Protein AF-0000000081098104 (afdb_homodimer)

Foldseek 3Di:
DPPLQQKKWKKFFCAWDDDPDPQADTDHGRFIWIDTSVQCVVVVHDSQDDAAWGWTAGPVVRGTDIDGRVRIHTDGMDGNPDDPDPPPPDDPPPPDPPPPPPPPVCVVVVVPPPPVVVVPPDPPPPPPD/DPPLQQKKWKKFFCAWADDPDPQADTDHGRFIWIDTSVQCVVVVHDSQDDAAWGWTAGPVVRGTDIDHRVRIGTDGMDGNPDDPDPPPPDDPPPPDPPPPPPPPVCVVVVVVVPPPPPVPPDPPPPPDD

Structure (mmCIF, N/CA/C/O backbone):
data_AF-0000000081098104-model_v1
#
loop_
_entity.id
_entity.type
_entity.pdbx_description
1 polymer 'SH3 domain-containing protein'
#
loop_
_atom_site.group_PDB
_atom_site.id
_atom_site.type_symbol
_atom_site.label_atom_id
_atom_site.label_alt_id
_atom_site.label_comp_id
_atom_site.label_asym_id
_atom_site.label_entity_id
_atom_site.label_seq_id
_atom_site.pdbx_PDB_ins_code
_atom_site.Cartn_x
_atom_site.Cartn_y
_atom_site.Cartn_z
_atom_site.occupancy
_atom_site.B_iso_or_equiv
_atom_site.auth_seq_id
_atom_site.auth_comp_id
_atom_site.auth_asym_id
_atom_site.auth_atom_id
_atom_site.pdbx_PDB_model_num
ATOM 1 N N . MET A 1 1 ? 16.844 -14.18 16.734 1 26.22 1 MET A N 1
ATOM 2 C CA . MET A 1 1 ? 16.766 -13.508 15.438 1 26.22 1 MET A CA 1
ATOM 3 C C . MET A 1 1 ? 15.336 -13.039 15.164 1 26.22 1 MET A C 1
ATOM 5 O O . MET A 1 1 ? 14.375 -13.664 15.609 1 26.22 1 MET A O 1
ATOM 9 N N . PRO A 1 2 ? 14.961 -11.852 15.25 1 35.47 2 PRO A N 1
ATOM 10 C CA . PRO A 1 2 ? 13.57 -11.625 14.852 1 35.47 2 PRO A CA 1
ATOM 11 C C . PRO A 1 2 ? 13.102 -12.594 13.766 1 35.47 2 PRO A C 1
ATOM 13 O O . PRO A 1 2 ? 13.852 -12.875 12.82 1 35.47 2 PRO A O 1
ATOM 16 N N . ALA A 1 3 ? 12.469 -13.648 13.977 1 40.56 3 ALA A N 1
ATOM 17 C CA . ALA A 1 3 ? 12.219 -14.695 12.992 1 40.56 3 ALA A CA 1
ATOM 18 C C . ALA A 1 3 ? 11.914 -14.102 11.617 1 40.56 3 ALA A C 1
ATOM 20 O O . ALA A 1 3 ? 11.234 -13.078 11.516 1 40.56 3 ALA A O 1
ATOM 21 N N . GLY A 1 4 ? 12.812 -14.094 10.609 1 46.22 4 GLY A N 1
ATOM 22 C CA . GLY A 1 4 ? 12.836 -13.742 9.203 1 46.22 4 GLY A CA 1
ATOM 23 C C . GLY A 1 4 ? 11.453 -13.703 8.57 1 46.22 4 GLY A C 1
ATOM 24 O O . GLY A 1 4 ? 11.281 -13.172 7.477 1 46.22 4 GLY A O 1
ATOM 25 N N . GLY A 1 5 ? 10.477 -14.383 9.273 1 55.81 5 GLY A N 1
ATOM 26 C CA . GLY A 1 5 ? 9.109 -14.648 8.859 1 55.81 5 GLY A CA 1
ATOM 27 C C . GLY A 1 5 ? 8.164 -13.492 9.141 1 55.81 5 GLY A C 1
ATOM 28 O O . GLY A 1 5 ? 7.027 -13.484 8.656 1 55.81 5 GLY A O 1
ATOM 29 N N . ASP A 1 6 ? 8.742 -12.375 9.742 1 75.62 6 ASP A N 1
ATOM 30 C CA . ASP A 1 6 ? 7.875 -11.328 10.281 1 75.62 6 ASP A CA 1
ATOM 31 C C . ASP A 1 6 ? 7.859 -10.109 9.367 1 75.62 6 ASP A C 1
ATOM 33 O O . ASP A 1 6 ? 7.176 -9.125 9.648 1 75.62 6 ASP A O 1
ATOM 37 N N . MET A 1 7 ? 8.594 -10.234 8.203 1 88 7 MET A N 1
ATOM 38 C CA . MET A 1 7 ? 8.617 -9.094 7.293 1 88 7 MET A CA 1
ATOM 39 C C . MET A 1 7 ? 7.559 -9.234 6.207 1 88 7 MET A C 1
ATOM 41 O O . MET A 1 7 ? 7.336 -10.336 5.691 1 88 7 MET A O 1
ATOM 45 N N . VAL A 1 8 ? 6.926 -8.117 5.961 1 92.56 8 VAL A N 1
ATOM 46 C CA . VAL A 1 8 ? 5.938 -8.039 4.887 1 92.56 8 VAL A CA 1
ATOM 47 C C . VAL A 1 8 ? 6.422 -7.078 3.807 1 92.56 8 VAL A C 1
ATOM 49 O O . VAL A 1 8 ? 6.859 -5.965 4.109 1 92.56 8 VAL A O 1
ATOM 52 N N . TYR A 1 9 ? 6.48 -7.594 2.604 1 95.81 9 TYR A N 1
ATOM 53 C CA . TYR A 1 9 ? 6.766 -6.758 1.443 1 95.81 9 TYR A CA 1
ATOM 54 C C . TYR A 1 9 ? 5.48 -6.195 0.846 1 95.81 9 TYR A C 1
ATOM 56 O O . TYR A 1 9 ? 4.48 -6.91 0.727 1 95.81 9 TYR A O 1
ATOM 64 N N . VAL A 1 10 ? 5.551 -4.902 0.58 1 97.06 10 VAL A N 1
ATOM 65 C CA . VAL A 1 10 ? 4.391 -4.16 0.096 1 97.06 10 VAL A CA 1
ATOM 66 C C . VAL A 1 10 ? 4.555 -3.855 -1.392 1 97.06 10 VAL A C 1
ATOM 68 O O . VAL A 1 10 ? 5.566 -3.285 -1.808 1 97.06 10 VAL A O 1
ATOM 71 N N . TYR A 1 11 ? 3.543 -4.281 -2.16 1 98.12 11 TYR A N 1
ATOM 72 C CA . TYR A 1 11 ? 3.551 -4.066 -3.604 1 98.12 11 TYR A CA 1
ATOM 73 C C . TYR A 1 11 ? 2.307 -3.305 -4.047 1 98.12 11 TYR A C 1
ATOM 75 O O . TYR A 1 11 ? 1.245 -3.424 -3.428 1 98.12 11 TYR A O 1
ATOM 83 N N . VAL A 1 12 ? 2.432 -2.551 -5.137 1 98.5 12 VAL A N 1
ATOM 84 C CA . VAL A 1 12 ? 1.3 -1.884 -5.773 1 98.5 12 VAL A CA 1
ATOM 85 C C . VAL A 1 12 ? 1.069 -2.469 -7.164 1 98.5 12 VAL A C 1
ATOM 87 O O . VAL A 1 12 ? 2.018 -2.662 -7.926 1 98.5 12 VAL A O 1
ATOM 90 N N . ALA A 1 13 ? -0.177 -2.787 -7.406 1 98.25 13 ALA A N 1
ATOM 91 C CA . ALA A 1 13 ? -0.54 -3.307 -8.727 1 98.25 13 ALA A CA 1
ATOM 92 C C . ALA A 1 13 ? -0.474 -2.211 -9.781 1 98.25 13 ALA A C 1
ATOM 94 O O . ALA A 1 13 ? -1.143 -1.182 -9.664 1 98.25 13 ALA A O 1
ATOM 95 N N . ARG A 1 14 ? 0.273 -2.492 -10.773 1 96.12 14 ARG A N 1
ATOM 96 C CA . ARG A 1 14 ? 0.383 -1.496 -11.836 1 96.12 14 ARG A CA 1
ATOM 97 C C . ARG A 1 14 ? -0.787 -1.601 -12.805 1 96.12 14 ARG A C 1
ATOM 99 O O . ARG A 1 14 ? -1.126 -0.628 -13.484 1 96.12 14 ARG A O 1
ATOM 106 N N . GLN A 1 15 ? -1.437 -2.854 -12.883 1 96.69 15 GLN A N 1
ATOM 107 C CA . GLN A 1 15 ? -2.559 -3.086 -13.781 1 96.69 15 GLN A CA 1
ATOM 108 C C . GLN A 1 15 ? -3.605 -3.99 -13.141 1 96.69 15 GLN A C 1
ATOM 110 O O . GLN A 1 15 ? -3.307 -4.715 -12.188 1 96.69 15 GLN A O 1
ATOM 115 N N . ARG A 1 16 ? -4.762 -3.859 -13.711 1 97.12 16 ARG A N 1
ATOM 116 C CA . ARG A 1 16 ? -5.855 -4.723 -13.281 1 97.12 16 ARG A CA 1
ATOM 117 C C . ARG A 1 16 ? -5.652 -6.152 -13.781 1 97.12 16 ARG A C 1
ATOM 119 O O . ARG A 1 16 ? -5.043 -6.367 -14.828 1 97.12 16 ARG A O 1
ATOM 126 N N . TYR A 1 17 ? -6.148 -7.074 -13.031 1 95 17 TYR A N 1
ATOM 127 C CA . TYR A 1 17 ? -6.184 -8.492 -13.367 1 95 17 TYR A CA 1
ATOM 128 C C . TYR A 1 17 ? -7.469 -9.141 -12.867 1 95 17 TYR A C 1
ATOM 130 O O . TYR A 1 17 ? -7.867 -8.938 -11.719 1 95 17 TYR A O 1
ATOM 138 N N . ARG A 1 18 ? -8.148 -9.875 -13.812 1 92.25 18 ARG A N 1
ATOM 139 C CA . ARG A 1 18 ? -9.336 -10.648 -13.453 1 92.25 18 ARG A CA 1
ATOM 140 C C . ARG A 1 18 ? -9.047 -12.141 -13.516 1 92.25 18 ARG A C 1
ATOM 142 O O . ARG A 1 18 ? -8.648 -12.664 -14.562 1 92.25 18 ARG A O 1
ATOM 149 N N . SER A 1 19 ? -9.172 -12.719 -12.305 1 85.56 19 SER A N 1
ATOM 150 C CA . SER A 1 19 ? -8.93 -14.156 -12.242 1 85.56 19 SER A CA 1
ATOM 151 C C . SER A 1 19 ? -10.047 -14.93 -12.938 1 85.56 19 SER A C 1
ATOM 153 O O . SER A 1 19 ? -11.211 -14.547 -12.867 1 85.56 19 SER A O 1
ATOM 155 N N . THR A 1 20 ? -9.688 -15.961 -13.703 1 79.38 20 THR A N 1
ATOM 156 C CA . THR A 1 20 ? -10.664 -16.797 -14.383 1 79.38 20 THR A CA 1
ATOM 157 C C . THR A 1 20 ? -11.078 -17.984 -13.508 1 79.38 20 THR A C 1
ATOM 159 O O . THR A 1 20 ? -12.062 -18.656 -13.789 1 79.38 20 THR A O 1
ATOM 162 N N . LYS A 1 21 ? -10.297 -18.25 -12.531 1 78.31 21 LYS A N 1
ATOM 163 C CA . LYS A 1 21 ? -10.586 -19.359 -11.625 1 78.31 21 LYS A CA 1
ATOM 164 C C . LYS A 1 21 ? -11.516 -18.922 -10.492 1 78.31 21 LYS A C 1
ATOM 166 O O . LYS A 1 21 ? -11.43 -17.781 -10.023 1 78.31 21 LYS A O 1
ATOM 171 N N . ASN A 1 22 ? -12.25 -19.906 -10.031 1 75.81 22 ASN A N 1
ATOM 172 C CA . ASN A 1 22 ? -13.164 -19.641 -8.93 1 75.81 22 ASN A CA 1
ATOM 173 C C . ASN A 1 22 ? -12.422 -19.391 -7.625 1 75.81 22 ASN A C 1
ATOM 175 O O . ASN A 1 22 ? -11.469 -20.109 -7.301 1 75.81 22 ASN A O 1
ATOM 179 N N . ASN A 1 23 ? -12.477 -18.203 -7.113 1 79 23 ASN A N 1
ATOM 180 C CA . ASN A 1 23 ? -12.047 -17.891 -5.754 1 79 23 ASN A CA 1
ATOM 181 C C . ASN A 1 23 ? -10.711 -17.156 -5.734 1 79 23 ASN A C 1
ATOM 183 O O . ASN A 1 23 ? -10.258 -16.703 -4.684 1 79 23 ASN A O 1
ATOM 187 N N . ASP A 1 24 ? -10.055 -17.188 -6.941 1 82.25 24 ASP A N 1
ATOM 188 C CA . ASP A 1 24 ? -8.828 -16.391 -6.91 1 82.25 24 ASP A CA 1
ATOM 189 C C . ASP A 1 24 ? -9.148 -14.898 -6.852 1 82.25 24 ASP A C 1
ATOM 191 O O . ASP A 1 24 ? -10.141 -14.445 -7.422 1 82.25 24 ASP A O 1
ATOM 195 N N . PRO A 1 25 ? -8.336 -14.281 -6.238 1 92.25 25 PRO A N 1
ATOM 196 C CA . PRO A 1 25 ? -8.641 -12.859 -6.086 1 92.25 25 PRO A CA 1
ATOM 197 C C . PRO A 1 25 ? -8.43 -12.07 -7.379 1 92.25 25 PRO A C 1
ATOM 199 O O . PRO A 1 25 ? -7.531 -12.383 -8.156 1 92.25 25 PRO A O 1
ATOM 202 N N . ASP A 1 26 ? -9.305 -11.102 -7.535 1 94 26 ASP A N 1
ATOM 203 C CA . ASP A 1 26 ? -9.094 -10.078 -8.555 1 94 26 ASP A CA 1
ATOM 204 C C . ASP A 1 26 ? -8.086 -9.031 -8.078 1 94 26 ASP A C 1
ATOM 206 O O . ASP A 1 26 ? -7.77 -8.961 -6.887 1 94 26 ASP A O 1
ATOM 210 N N . MET A 1 27 ? -7.492 -8.336 -9.008 1 95.25 27 MET A N 1
ATOM 211 C CA . MET A 1 27 ? -6.578 -7.23 -8.742 1 95.25 27 MET A CA 1
ATOM 212 C C . MET A 1 27 ? -6.957 -6.004 -9.57 1 95.25 27 MET A C 1
ATOM 214 O O . MET A 1 27 ? -7.227 -6.117 -10.766 1 95.25 27 MET A O 1
ATOM 218 N N . GLU A 1 28 ? -7.082 -4.867 -8.914 1 96.94 28 GLU A N 1
ATOM 219 C CA . GLU A 1 28 ? -7.277 -3.59 -9.594 1 96.94 28 GLU A CA 1
ATOM 220 C C . GLU A 1 28 ? -5.996 -2.764 -9.594 1 96.94 28 GLU A C 1
ATOM 222 O O . GLU A 1 28 ? -5.102 -2.998 -8.781 1 96.94 28 GLU A O 1
ATOM 227 N N . THR A 1 29 ? -5.965 -1.803 -10.539 1 96.94 29 THR A N 1
ATOM 228 C CA . THR A 1 29 ? -4.848 -0.865 -10.531 1 96.94 29 THR A CA 1
ATOM 229 C C . THR A 1 29 ? -4.742 -0.16 -9.18 1 96.94 29 THR A C 1
ATOM 231 O O . THR A 1 29 ? -5.754 0.247 -8.602 1 96.94 29 THR A O 1
ATOM 234 N N . ASN A 1 30 ? -3.594 -0.059 -8.586 1 97.44 30 ASN A N 1
ATOM 235 C CA . ASN A 1 30 ? -3.252 0.622 -7.344 1 97.44 30 ASN A CA 1
ATOM 236 C C . ASN A 1 30 ? -3.672 -0.195 -6.125 1 97.44 30 ASN A C 1
ATOM 238 O O . ASN A 1 30 ? -3.617 0.295 -4.992 1 97.44 30 ASN A O 1
ATOM 242 N N . ASP A 1 31 ? -4.094 -1.5 -6.41 1 98.06 31 ASP A N 1
ATOM 243 C CA . ASP A 1 31 ? -4.254 -2.373 -5.25 1 98.06 31 ASP A CA 1
ATOM 244 C C . ASP A 1 31 ? -2.918 -2.592 -4.543 1 98.06 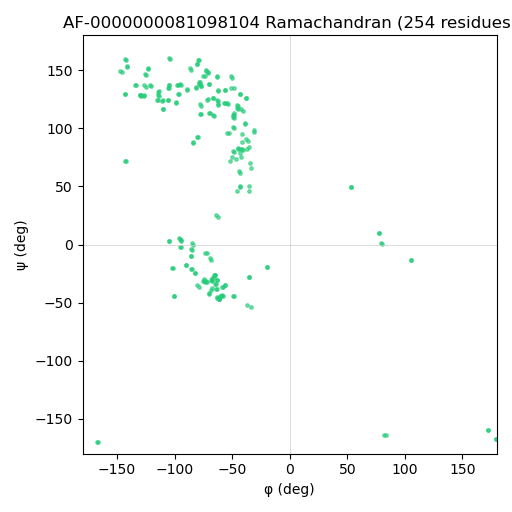31 ASP A C 1
ATOM 246 O O . ASP A 1 31 ? -1.872 -2.672 -5.188 1 98.06 31 ASP A O 1
ATOM 250 N N . VAL A 1 32 ? -2.984 -2.686 -3.279 1 98.19 32 VAL A N 1
ATOM 251 C CA . VAL A 1 32 ? -1.818 -3.004 -2.463 1 98.19 32 VAL A CA 1
ATOM 252 C C . VAL A 1 32 ? -1.821 -4.492 -2.113 1 98.19 32 VAL A C 1
ATOM 254 O O . VAL A 1 32 ? -2.809 -5.008 -1.587 1 98.19 32 VAL A O 1
ATOM 257 N N . ILE A 1 33 ? -0.772 -5.203 -2.471 1 97.31 33 ILE A N 1
ATOM 258 C CA . ILE A 1 33 ? -0.603 -6.625 -2.191 1 97.31 33 ILE A CA 1
ATOM 259 C C . ILE A 1 33 ? 0.51 -6.82 -1.162 1 97.31 33 ILE A C 1
ATOM 261 O O . ILE A 1 33 ? 1.622 -6.316 -1.34 1 97.31 33 ILE A O 1
ATOM 265 N N . HIS A 1 34 ? 0.217 -7.453 -0.095 1 96.19 34 HIS A N 1
ATOM 266 C CA . HIS A 1 34 ? 1.194 -7.805 0.93 1 96.19 34 HIS A CA 1
ATOM 267 C C . HIS A 1 34 ? 1.703 -9.227 0.741 1 96.19 34 HIS A C 1
ATOM 269 O O . HIS A 1 34 ? 0.91 -10.164 0.591 1 96.19 34 HIS A O 1
ATOM 275 N N . ILE A 1 35 ? 2.939 -9.359 0.738 1 95.5 35 ILE A N 1
ATOM 276 C CA . ILE A 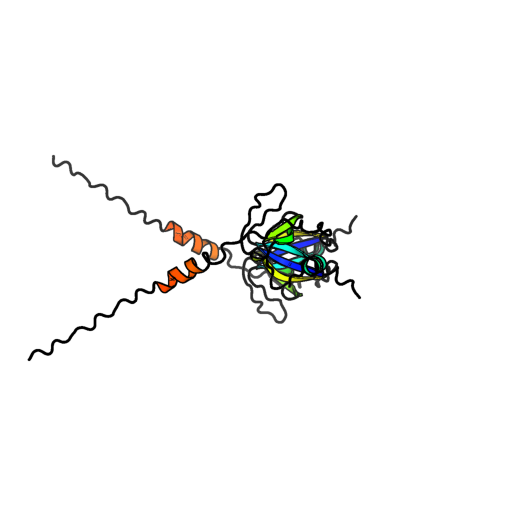1 35 ? 3.588 -10.656 0.602 1 95.5 35 ILE A CA 1
ATOM 277 C C . ILE A 1 35 ? 4.621 -10.836 1.712 1 95.5 35 ILE A C 1
ATOM 279 O O . ILE A 1 35 ? 5.477 -9.977 1.921 1 95.5 35 ILE A O 1
ATOM 283 N N . THR A 1 36 ? 4.539 -11.883 2.379 1 92.81 36 THR A N 1
ATOM 284 C CA . THR A 1 36 ? 5.449 -12.094 3.5 1 92.81 36 THR A CA 1
ATOM 285 C C . THR A 1 36 ? 6.809 -12.578 3.008 1 92.81 36 THR A C 1
ATOM 287 O O . THR A 1 36 ? 6.902 -13.219 1.959 1 92.81 36 THR A O 1
ATOM 290 N N . ALA A 1 37 ? 7.84 -12.328 3.809 1 91.56 37 ALA A N 1
ATOM 291 C CA . ALA A 1 37 ? 9.188 -12.805 3.508 1 91.56 37 ALA A CA 1
ATOM 292 C C . ALA A 1 37 ? 9.211 -14.328 3.379 1 91.56 37 ALA A C 1
ATOM 294 O O . ALA A 1 37 ? 9.898 -14.875 2.514 1 91.56 37 ALA A O 1
ATOM 295 N N . ASP A 1 38 ? 8.469 -14.953 4.156 1 89 38 ASP A N 1
ATOM 296 C CA . ASP A 1 38 ? 8.391 -16.406 4.121 1 89 38 ASP A CA 1
ATOM 297 C C . ASP A 1 38 ? 7.891 -16.906 2.764 1 89 38 ASP A C 1
ATOM 299 O O . ASP A 1 38 ? 8.445 -17.859 2.199 1 89 38 ASP A O 1
ATOM 303 N N . THR A 1 39 ? 6.777 -16.281 2.215 1 90.5 39 THR A N 1
ATOM 304 C CA . THR A 1 39 ? 6.227 -16.641 0.914 1 90.5 39 THR A CA 1
ATOM 305 C C . THR A 1 39 ? 7.273 -16.469 -0.183 1 90.5 39 THR A C 1
ATOM 307 O O . THR A 1 39 ? 7.453 -17.359 -1.019 1 90.5 39 THR A O 1
ATOM 310 N N . LEU A 1 40 ? 8.031 -15.398 -0.182 1 91.06 40 LEU A N 1
ATOM 311 C CA . LEU A 1 40 ? 9.094 -15.148 -1.155 1 91.06 40 LEU A CA 1
ATOM 312 C C . LEU A 1 40 ? 10.172 -16.219 -1.074 1 91.06 40 LEU A C 1
ATOM 314 O O . LEU A 1 40 ? 10.609 -16.75 -2.102 1 91.06 40 LEU A O 1
ATOM 318 N N . LEU A 1 41 ? 10.633 -16.562 0.136 1 88.69 41 LEU A N 1
ATOM 319 C CA . LEU A 1 41 ? 11.672 -17.562 0.361 1 88.69 41 LEU A CA 1
ATOM 320 C C . LEU A 1 41 ? 11.211 -18.938 -0.105 1 88.69 41 LEU A C 1
ATOM 322 O O . LEU A 1 41 ? 11.93 -19.625 -0.833 1 88.69 41 LEU A O 1
ATOM 326 N N . ARG A 1 42 ? 10.008 -19.281 0.241 1 90.06 42 ARG A N 1
ATOM 327 C CA . ARG A 1 42 ? 9.477 -20.594 -0.115 1 90.06 42 ARG A CA 1
ATOM 328 C C . ARG A 1 42 ? 9.336 -20.75 -1.627 1 90.06 42 ARG A C 1
ATOM 330 O O . ARG A 1 42 ? 9.516 -21.828 -2.172 1 90.06 42 ARG A O 1
ATOM 337 N N . GLN A 1 43 ? 9 -19.625 -2.334 1 88.56 43 GLN A N 1
ATOM 338 C CA . GLN A 1 43 ? 8.789 -19.672 -3.775 1 88.56 43 GLN A CA 1
ATOM 339 C C . GLN A 1 43 ? 10.047 -19.281 -4.535 1 88.56 43 GLN A C 1
ATOM 341 O O . GLN A 1 43 ? 10.039 -19.203 -5.766 1 88.56 43 GLN A O 1
ATOM 346 N N . ASN A 1 44 ? 11.172 -19.047 -3.793 1 90.81 44 ASN A N 1
ATOM 347 C CA . ASN A 1 44 ? 12.477 -18.703 -4.352 1 90.81 44 ASN A CA 1
ATOM 348 C C . ASN A 1 44 ? 12.391 -17.516 -5.301 1 90.81 44 ASN A C 1
ATOM 350 O O . ASN A 1 44 ? 12.898 -17.578 -6.422 1 90.81 44 ASN A O 1
ATOM 354 N N . ILE A 1 45 ? 11.75 -16.469 -4.848 1 92.19 45 ILE A N 1
ATOM 355 C CA . ILE A 1 45 ? 11.586 -15.266 -5.648 1 92.19 45 ILE A CA 1
ATOM 356 C C . ILE A 1 45 ? 12.211 -14.078 -4.926 1 92.19 45 ILE A C 1
ATOM 358 O O . ILE A 1 45 ? 12.023 -13.898 -3.721 1 92.19 45 ILE A O 1
ATOM 362 N N . ALA A 1 46 ? 12.938 -13.234 -5.656 1 94.94 46 ALA A N 1
ATOM 363 C CA . ALA A 1 46 ? 13.508 -12.008 -5.094 1 94.94 46 ALA A CA 1
ATOM 364 C C . ALA A 1 46 ? 12.453 -10.914 -4.969 1 94.94 46 ALA A C 1
ATOM 366 O O . ALA A 1 46 ? 11.617 -10.758 -5.859 1 94.94 46 ALA A O 1
ATOM 367 N N . PRO A 1 47 ? 12.469 -10.133 -3.861 1 95.06 47 PRO A N 1
ATOM 368 C CA . PRO A 1 47 ? 11.453 -9.102 -3.633 1 95.06 47 PRO A CA 1
ATOM 369 C C . PRO A 1 47 ? 11.367 -8.102 -4.781 1 95.06 47 PRO A C 1
ATOM 371 O O . PRO A 1 47 ? 10.281 -7.59 -5.074 1 95.06 47 PRO A O 1
ATOM 374 N N . ASP A 1 48 ? 12.445 -7.766 -5.426 1 95.44 48 ASP A N 1
ATOM 375 C CA . ASP A 1 48 ? 12.445 -6.711 -6.438 1 95.44 48 ASP A CA 1
ATOM 376 C C . ASP A 1 48 ? 12.25 -7.293 -7.836 1 95.44 48 ASP A C 1
ATOM 378 O O . ASP A 1 48 ? 12.273 -6.559 -8.828 1 95.44 48 ASP A O 1
ATOM 382 N N . ALA A 1 49 ? 12.055 -8.57 -7.93 1 93.62 49 ALA A N 1
ATOM 383 C CA . ALA A 1 49 ? 11.891 -9.234 -9.219 1 93.62 49 ALA A CA 1
ATOM 384 C C . ALA A 1 49 ? 10.844 -10.344 -9.141 1 93.62 49 ALA A C 1
ATOM 386 O O . ALA A 1 49 ? 11.156 -11.523 -9.312 1 93.62 49 ALA A O 1
ATOM 387 N N . LEU A 1 50 ? 9.68 -9.812 -9.047 1 92.75 50 LEU A N 1
ATOM 388 C CA . LEU A 1 50 ? 8.617 -10.812 -8.992 1 92.75 50 LEU A CA 1
ATOM 389 C C . LEU A 1 50 ? 8.336 -11.375 -10.383 1 92.75 50 LEU A C 1
ATOM 391 O O . LEU A 1 50 ? 8.195 -10.625 -11.344 1 92.75 50 LEU A O 1
ATOM 395 N N . ASP A 1 51 ? 8.523 -12.688 -10.383 1 86.31 51 ASP A N 1
ATOM 396 C CA . ASP A 1 51 ? 8.211 -13.398 -11.617 1 86.31 51 ASP A CA 1
ATOM 397 C C . ASP A 1 51 ? 7.242 -14.555 -11.359 1 86.31 51 ASP A C 1
ATOM 399 O O . ASP A 1 51 ? 7.172 -15.07 -10.242 1 86.31 51 ASP A O 1
ATOM 403 N N . GLY A 1 52 ? 6.25 -14.75 -12.211 1 88.06 52 GLY A N 1
ATOM 404 C CA . GLY A 1 52 ? 5.297 -15.844 -12.094 1 88.06 52 GLY A CA 1
ATOM 405 C C . GLY A 1 52 ? 4.184 -15.555 -11.109 1 88.06 52 GLY A C 1
ATOM 406 O O . GLY A 1 52 ? 3.926 -14.391 -10.773 1 88.06 52 GLY A O 1
ATOM 407 N N . TRP A 1 53 ? 3.496 -16.594 -10.719 1 91.12 53 TRP A N 1
ATOM 408 C CA . TRP A 1 53 ? 2.418 -16.484 -9.742 1 91.12 53 TRP A CA 1
ATOM 409 C C . TRP A 1 53 ? 2.971 -16.453 -8.32 1 91.12 53 TRP A C 1
ATOM 411 O O . TRP A 1 53 ? 3.875 -17.219 -7.984 1 91.12 53 TRP A O 1
ATOM 421 N N . ILE A 1 54 ? 2.477 -15.555 -7.512 1 91.69 54 ILE A N 1
ATOM 422 C CA . ILE A 1 54 ? 2.967 -15.414 -6.145 1 91.69 54 ILE A CA 1
ATOM 423 C C . ILE A 1 54 ? 1.788 -15.312 -5.18 1 91.69 54 ILE A C 1
ATOM 425 O O . ILE A 1 54 ? 0.808 -14.617 -5.457 1 91.69 54 ILE A O 1
ATOM 429 N N . ALA A 1 55 ? 1.946 -16.016 -4.094 1 92.38 55 ALA A N 1
ATOM 430 C CA . ALA A 1 55 ? 0.907 -15.977 -3.07 1 92.38 55 ALA A CA 1
ATOM 431 C C . ALA A 1 55 ? 0.978 -14.68 -2.266 1 92.38 55 ALA A C 1
ATOM 433 O O . ALA A 1 55 ? 2.066 -14.227 -1.911 1 92.38 55 ALA A O 1
ATOM 434 N N . GLY A 1 56 ? -0.138 -14.055 -1.999 1 93.5 56 GLY A N 1
ATOM 435 C CA . GLY A 1 56 ? -0.231 -12.828 -1.225 1 93.5 56 GLY A CA 1
ATOM 436 C C . GLY A 1 56 ? -1.649 -12.492 -0.803 1 93.5 56 GLY A C 1
ATOM 437 O O . GLY A 1 56 ? -2.539 -13.344 -0.872 1 93.5 56 GLY A O 1
ATOM 438 N N . VAL A 1 57 ? -1.799 -11.258 -0.273 1 94.31 57 VAL A N 1
ATOM 439 C CA . VAL A 1 57 ? -3.094 -10.75 0.173 1 94.31 57 VAL A CA 1
ATOM 440 C C . VAL A 1 57 ? -3.377 -9.398 -0.485 1 94.31 57 VAL A C 1
ATOM 442 O O . VAL A 1 57 ? -2.516 -8.516 -0.499 1 94.31 57 VAL A O 1
ATOM 445 N N . ASN A 1 58 ? -4.531 -9.305 -1.086 1 96.12 58 ASN A N 1
ATOM 446 C CA . ASN A 1 58 ? -5.02 -8 -1.508 1 96.12 58 ASN A CA 1
ATOM 447 C C . ASN A 1 58 ? -5.578 -7.203 -0.332 1 96.12 58 ASN A C 1
ATOM 449 O O . ASN A 1 58 ? -6.637 -7.539 0.202 1 96.12 58 ASN A O 1
ATOM 453 N N . VAL A 1 59 ? -4.906 -6.164 0 1 95.19 59 VAL A N 1
ATOM 454 C CA . VAL A 1 59 ? -5.258 -5.402 1.194 1 95.19 59 VAL A CA 1
ATOM 455 C C . VAL A 1 59 ? -6.652 -4.801 1.032 1 95.19 59 VAL A C 1
ATOM 457 O O . VAL A 1 59 ? -7.426 -4.746 1.99 1 95.19 59 VAL A O 1
ATOM 460 N N . ARG A 1 60 ? -6.934 -4.359 -0.177 1 95.56 60 ARG A N 1
ATOM 461 C CA . ARG A 1 60 ? -8.219 -3.719 -0.442 1 95.56 60 ARG A CA 1
ATOM 462 C C . ARG A 1 60 ? -9.375 -4.668 -0.143 1 95.56 60 ARG A C 1
ATOM 464 O O . ARG A 1 60 ? -10.344 -4.285 0.512 1 95.56 60 ARG A O 1
ATOM 471 N N . THR A 1 61 ? -9.242 -5.938 -0.587 1 93.69 61 THR A N 1
ATOM 472 C CA . THR A 1 61 ? -10.359 -6.875 -0.501 1 93.69 61 THR A CA 1
ATOM 473 C C . THR A 1 61 ? -10.18 -7.828 0.677 1 93.69 61 THR A C 1
ATOM 475 O O . THR A 1 61 ? -11.125 -8.5 1.092 1 93.69 61 THR A O 1
ATOM 478 N N . GLY A 1 62 ? -8.977 -7.941 1.127 1 92.38 62 GLY A N 1
ATOM 479 C CA . GLY A 1 62 ? -8.66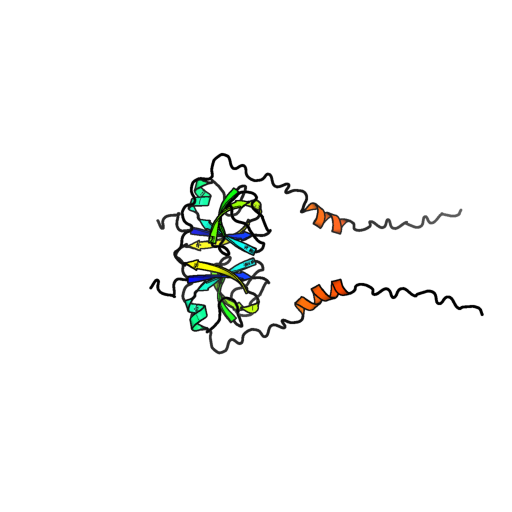4 -8.906 2.172 1 92.38 62 GLY A CA 1
ATOM 480 C C . GLY A 1 62 ? -8.508 -10.32 1.652 1 92.38 62 GLY A C 1
ATOM 481 O O . GLY A 1 62 ? -8.234 -11.242 2.422 1 92.38 62 GLY A O 1
ATOM 482 N N . GLN A 1 63 ? -8.648 -10.469 0.361 1 91.69 63 GLN A N 1
ATOM 483 C CA . GLN A 1 63 ? -8.578 -11.805 -0.217 1 91.69 63 GLN A CA 1
ATOM 484 C C . GLN A 1 63 ? -7.133 -12.273 -0.344 1 91.69 63 GLN A C 1
ATOM 486 O O . GLN A 1 63 ? -6.254 -11.5 -0.728 1 91.69 63 GLN A O 1
ATOM 491 N N . GLU A 1 64 ? -6.945 -13.547 -0.01 1 90.56 64 GLU A N 1
ATOM 492 C CA . GLU A 1 64 ? -5.648 -14.211 -0.139 1 90.56 64 GLU A CA 1
ATOM 493 C C . GLU A 1 64 ? -5.629 -15.156 -1.337 1 90.56 64 GLU A C 1
ATOM 495 O O . GLU A 1 64 ? -6.609 -15.852 -1.6 1 90.56 64 GLU A O 1
ATOM 500 N N . GLY A 1 65 ? -4.523 -15.133 -2.1 1 91 65 GLY A N 1
ATOM 501 C CA . GLY A 1 65 ? -4.375 -16.016 -3.242 1 91 65 GLY A CA 1
ATOM 502 C C . GLY A 1 65 ? -3.146 -15.719 -4.078 1 91 65 GLY A C 1
ATOM 503 O O . GLY A 1 65 ? -2.166 -15.172 -3.57 1 91 65 GLY A O 1
ATOM 504 N N . TYR A 1 66 ? -3.25 -16.219 -5.297 1 90.31 66 TYR A N 1
ATOM 505 C CA . TYR A 1 66 ? -2.113 -16.062 -6.195 1 90.31 66 TYR A CA 1
ATOM 506 C C . TYR A 1 66 ? -2.314 -14.867 -7.121 1 90.31 66 TYR A C 1
ATOM 508 O O . TYR A 1 66 ? -3.41 -14.664 -7.648 1 90.31 66 TYR A O 1
ATOM 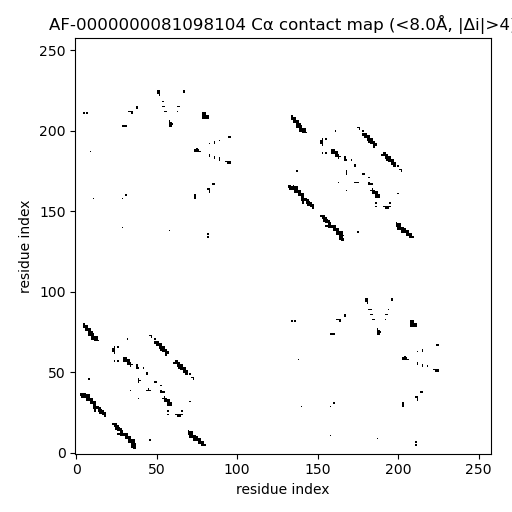516 N N . PHE A 1 67 ? -1.262 -14.156 -7.273 1 93.38 67 PHE A N 1
ATOM 517 C CA . PHE A 1 67 ? -1.256 -12.977 -8.133 1 93.38 67 PHE A CA 1
ATOM 518 C C . PHE A 1 67 ? -0.142 -13.07 -9.172 1 93.38 67 PHE A C 1
ATOM 520 O O . PHE A 1 67 ? 0.916 -13.641 -8.906 1 93.38 67 PHE A O 1
ATOM 527 N N . PRO A 1 68 ? -0.448 -12.523 -10.305 1 92.94 68 PRO A N 1
ATOM 528 C CA . PRO A 1 68 ? 0.643 -12.422 -11.281 1 92.94 68 PRO A CA 1
ATOM 529 C C . PRO A 1 68 ? 1.745 -11.461 -10.828 1 92.94 68 PRO A C 1
ATOM 531 O O . PRO A 1 68 ? 1.545 -10.242 -10.828 1 92.94 68 PRO A O 1
ATOM 534 N N . GLY A 1 69 ? 2.869 -11.898 -10.516 1 95.56 69 GLY A N 1
ATOM 535 C CA . GLY A 1 69 ? 3.965 -11.117 -9.961 1 95.56 69 GLY A CA 1
ATOM 536 C C . GLY A 1 69 ? 4.469 -10.039 -10.906 1 95.56 69 GLY A C 1
ATOM 537 O O . GLY A 1 69 ? 4.895 -8.977 -10.461 1 95.56 69 GLY A O 1
ATOM 538 N N . TYR A 1 70 ? 4.391 -10.25 -12.195 1 93.75 70 TYR A N 1
ATOM 539 C CA . TYR A 1 70 ? 4.914 -9.289 -13.148 1 93.75 70 TYR A CA 1
ATOM 540 C C . TYR A 1 70 ? 4.07 -8.016 -13.156 1 93.75 70 TYR A C 1
ATOM 542 O O . TYR A 1 70 ? 4.496 -6.984 -13.688 1 93.75 70 TYR A O 1
ATOM 550 N N . LEU A 1 71 ? 2.955 -8.039 -12.547 1 96.81 71 LEU A N 1
ATOM 551 C CA . LEU A 1 71 ? 2.082 -6.867 -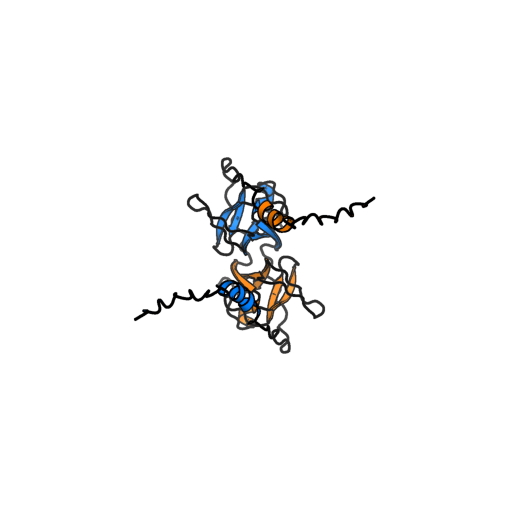12.484 1 96.81 71 LEU A CA 1
ATOM 552 C C . LEU A 1 71 ? 2.312 -6.09 -11.195 1 96.81 71 LEU A C 1
ATOM 554 O O . LEU A 1 71 ? 1.721 -5.027 -10.992 1 96.81 71 LEU A O 1
ATOM 558 N N . LEU A 1 72 ? 3.174 -6.574 -10.336 1 97.75 72 LEU A N 1
ATOM 559 C CA . LEU A 1 72 ? 3.381 -5.996 -9.016 1 97.75 72 LEU A CA 1
ATOM 560 C C . LEU A 1 72 ? 4.691 -5.215 -8.961 1 97.75 72 LEU A C 1
ATOM 562 O O . LEU A 1 72 ? 5.711 -5.672 -9.484 1 97.75 72 LEU A O 1
ATOM 566 N N . VAL A 1 73 ? 4.621 -4.031 -8.391 1 97.25 73 VAL A N 1
ATOM 567 C CA . VAL A 1 73 ? 5.789 -3.18 -8.203 1 97.25 73 VAL A CA 1
ATOM 568 C C . VAL A 1 73 ? 6.09 -3.027 -6.715 1 97.25 73 VAL A C 1
ATOM 570 O O . VAL A 1 73 ? 5.211 -2.641 -5.938 1 97.25 73 VAL A O 1
ATOM 573 N N . LEU A 1 74 ? 7.301 -3.281 -6.336 1 97.81 74 LEU A N 1
ATOM 574 C CA . LEU A 1 74 ? 7.703 -3.152 -4.941 1 97.81 74 LEU A CA 1
ATOM 575 C C . LEU A 1 74 ? 7.664 -1.693 -4.496 1 97.81 74 LEU A C 1
ATOM 577 O O . LEU A 1 74 ? 8.227 -0.822 -5.164 1 97.81 74 LEU A O 1
ATOM 581 N N . ASN A 1 75 ? 6.957 -1.479 -3.447 1 97.5 75 ASN A N 1
ATOM 582 C CA . ASN A 1 75 ? 6.926 -0.149 -2.846 1 97.5 75 ASN A CA 1
ATOM 583 C C . ASN A 1 75 ? 7.836 -0.064 -1.626 1 97.5 75 ASN A C 1
ATOM 585 O O . ASN A 1 75 ? 8.516 0.945 -1.422 1 97.5 75 ASN A O 1
ATOM 589 N N . GLY A 1 76 ? 7.793 -1.086 -0.755 1 95.19 76 GLY A N 1
ATOM 590 C CA . GLY A 1 76 ? 8.609 -1.153 0.448 1 95.19 76 GLY A CA 1
ATOM 591 C C . GLY A 1 76 ? 8.359 -2.404 1.27 1 95.19 76 GLY A C 1
ATOM 592 O O . GLY A 1 76 ? 7.836 -3.396 0.756 1 95.19 76 GLY A O 1
ATOM 593 N N . SER A 1 77 ? 8.898 -2.307 2.449 1 93 77 SER A N 1
ATOM 594 C CA . SER A 1 77 ? 8.703 -3.404 3.391 1 93 77 SER A CA 1
ATOM 595 C C . SER A 1 77 ? 8.492 -2.885 4.809 1 93 77 SER A C 1
ATOM 597 O O . SER A 1 77 ? 8.82 -1.736 5.109 1 93 77 SER A O 1
ATOM 599 N N . GLN A 1 78 ? 7.824 -3.695 5.496 1 86.25 78 GLN A N 1
ATOM 600 C CA . GLN A 1 78 ? 7.578 -3.355 6.895 1 86.25 78 GLN A CA 1
ATOM 601 C C . GLN A 1 78 ? 7.516 -4.609 7.762 1 86.25 78 GLN A C 1
ATOM 603 O O . GLN A 1 78 ? 7.332 -5.715 7.25 1 86.25 78 GLN A O 1
ATOM 608 N N . ALA A 1 79 ? 7.996 -4.238 9.055 1 80.31 79 ALA A N 1
ATOM 609 C CA . ALA A 1 79 ? 7.762 -5.336 9.992 1 80.31 79 ALA A CA 1
ATOM 610 C C . ALA A 1 79 ? 6.27 -5.625 10.133 1 80.31 79 ALA A C 1
ATOM 612 O O . ALA A 1 79 ? 5.445 -4.715 10.055 1 80.31 79 ALA A O 1
ATOM 613 N N . ARG A 1 80 ? 5.977 -6.773 10.062 1 62.28 80 ARG A N 1
ATOM 614 C CA . ARG A 1 80 ? 4.574 -7.168 10.156 1 62.28 80 ARG A CA 1
ATOM 615 C C . ARG A 1 80 ? 3.902 -6.508 11.359 1 62.28 80 ARG A C 1
ATOM 617 O O . ARG A 1 80 ? 2.75 -6.082 11.273 1 62.28 80 ARG A O 1
ATOM 624 N N . ALA A 1 81 ? 4.59 -6.484 12.617 1 55.81 81 ALA A N 1
ATOM 625 C CA . ALA A 1 81 ? 4.02 -5.922 13.836 1 55.81 81 ALA A CA 1
ATOM 626 C C . ALA A 1 81 ? 4.277 -4.418 13.922 1 55.81 81 ALA A C 1
ATOM 628 O O . ALA A 1 81 ? 3.875 -3.768 14.891 1 55.81 81 ALA A O 1
ATOM 629 N N . ALA A 1 82 ? 5.031 -3.795 12.961 1 50.44 82 ALA A N 1
ATOM 630 C CA . ALA A 1 82 ? 5.531 -2.453 13.25 1 50.44 82 ALA A CA 1
ATOM 631 C C . ALA A 1 82 ? 4.453 -1.401 13.008 1 50.44 82 ALA A C 1
ATOM 633 O O . ALA A 1 82 ? 3.818 -1.384 11.945 1 50.44 82 ALA A O 1
ATOM 634 N N . VAL A 1 83 ? 3.711 -1.076 14.094 1 44.41 83 VAL A N 1
ATOM 635 C CA . VAL A 1 83 ? 2.777 0.045 14.117 1 44.41 83 VAL A CA 1
ATOM 636 C C . VAL A 1 83 ? 3.535 1.354 13.914 1 44.41 83 VAL A C 1
ATOM 638 O O . VAL A 1 83 ? 4.648 1.519 14.414 1 44.41 83 VAL A O 1
ATOM 641 N N . PRO A 1 84 ? 3.127 2.172 12.875 1 42.12 84 PRO A N 1
ATOM 642 C CA . PRO A 1 84 ? 3.75 3.496 12.797 1 42.12 84 PRO A CA 1
ATOM 643 C C . PRO A 1 84 ? 3.885 4.168 14.164 1 42.12 84 PRO A C 1
ATOM 645 O O . PRO A 1 84 ? 2.984 4.062 15 1 42.12 84 PRO A O 1
ATOM 648 N N . ARG A 1 85 ? 5.062 4.441 14.672 1 39.22 85 ARG A N 1
ATOM 649 C CA . ARG A 1 85 ? 5.309 5.168 15.914 1 39.22 85 ARG A CA 1
ATOM 650 C C . ARG A 1 85 ? 4.445 6.426 15.984 1 39.22 85 ARG A C 1
ATOM 652 O O . ARG A 1 85 ? 4.094 7.004 14.961 1 39.22 85 ARG A O 1
ATOM 659 N N . THR A 1 86 ? 3.545 6.523 17.047 1 40.62 86 THR A N 1
ATOM 660 C CA . THR A 1 86 ? 2.676 7.656 17.344 1 40.62 86 THR A CA 1
ATOM 661 C C . THR A 1 86 ? 3.389 8.977 17.062 1 40.62 86 THR A C 1
ATOM 663 O O . THR A 1 86 ? 4.512 9.188 17.531 1 40.62 86 THR A O 1
ATOM 666 N N . ARG A 1 87 ? 3.234 9.492 15.812 1 43.81 87 ARG A N 1
ATOM 667 C CA . ARG A 1 87 ? 3.801 10.797 15.461 1 43.81 87 ARG A CA 1
ATOM 668 C C . ARG A 1 87 ? 3.4 11.859 16.484 1 43.81 87 ARG A C 1
ATOM 670 O O . ARG A 1 87 ? 2.273 11.852 16.984 1 43.81 87 ARG A O 1
ATOM 677 N N . PRO A 1 88 ? 4.242 12.664 16.938 1 39.66 88 PRO A N 1
ATOM 678 C CA . PRO A 1 88 ? 3.887 13.766 17.828 1 39.66 88 PRO A CA 1
ATOM 679 C C . PRO A 1 88 ? 2.723 14.602 17.297 1 39.66 88 PRO A C 1
ATOM 681 O O . PRO A 1 88 ? 2.469 14.617 16.094 1 39.66 88 PRO A O 1
ATOM 684 N N . PRO A 1 89 ? 1.812 15.125 18.031 1 42.69 89 PRO A N 1
ATOM 685 C CA . PRO A 1 89 ? 0.674 15.992 17.719 1 42.69 89 PRO A CA 1
ATOM 686 C C . PRO A 1 89 ? 0.998 17.031 16.641 1 42.69 89 PRO A C 1
ATOM 688 O O . PRO A 1 89 ? 2.146 17.469 16.516 1 42.69 89 PRO A O 1
ATOM 691 N N . ILE A 1 90 ? 0.162 17.109 15.492 1 45.31 90 ILE A N 1
ATOM 692 C CA . ILE A 1 90 ? 0.282 18.094 14.43 1 45.31 90 ILE A CA 1
ATOM 693 C C . ILE A 1 90 ? 0.472 19.484 15.047 1 45.31 90 ILE A C 1
ATOM 695 O O . ILE A 1 90 ? -0.331 19.922 15.875 1 45.31 90 ILE A O 1
ATOM 699 N N . PRO A 1 91 ? 1.512 20.094 14.82 1 41.78 91 PRO A N 1
ATOM 700 C CA . PRO A 1 91 ? 1.591 21.453 15.359 1 41.78 91 PRO A CA 1
ATOM 701 C C . PRO A 1 91 ? 0.455 22.344 14.867 1 41.78 91 PRO A C 1
ATOM 703 O O . PRO A 1 91 ? 0.034 22.234 13.711 1 41.78 91 PRO A O 1
ATOM 706 N N . PRO A 1 92 ? -0.412 22.953 15.68 1 40.62 92 PRO A N 1
ATOM 707 C CA . PRO A 1 92 ? -1.55 23.812 15.352 1 40.62 92 PRO A CA 1
ATOM 708 C C . PRO A 1 92 ? -1.298 24.688 14.125 1 40.62 92 PRO A C 1
ATOM 710 O O . PRO A 1 92 ? -2.246 25.156 13.5 1 40.62 92 PRO A O 1
ATOM 713 N N . ASP A 1 93 ? -0.149 25.094 13.75 1 46.06 93 ASP A N 1
ATOM 714 C CA . ASP A 1 93 ? 0.139 26.094 12.719 1 46.06 93 ASP A CA 1
ATOM 715 C C . ASP A 1 93 ? 0.175 25.453 11.328 1 46.06 93 ASP A C 1
ATOM 717 O O . ASP A 1 93 ? 0.44 26.141 10.336 1 46.06 93 ASP A O 1
ATOM 721 N N . MET A 1 94 ? 0.148 24.219 11.359 1 47.44 94 MET A N 1
ATOM 722 C CA . MET A 1 94 ? 0.361 23.688 10.016 1 47.44 94 MET A CA 1
ATOM 723 C C . MET A 1 94 ? -0.947 23.656 9.234 1 47.44 94 MET A C 1
ATOM 725 O O . MET A 1 94 ? -1.857 22.891 9.578 1 47.44 94 MET A O 1
ATOM 729 N N . LYS A 1 95 ? -1.339 24.719 8.531 1 45.06 95 LYS A N 1
ATOM 730 C CA . LYS A 1 95 ? -2.496 24.812 7.645 1 45.06 95 LYS A CA 1
ATOM 731 C C . LYS A 1 95 ? -2.373 23.844 6.473 1 45.06 95 LYS A C 1
ATOM 733 O O . LYS A 1 95 ? -1.279 23.641 5.941 1 45.06 95 LYS A O 1
ATOM 738 N N . PRO A 1 96 ? -3.281 22.984 6.359 1 43.44 96 PRO A N 1
ATOM 739 C CA . PRO A 1 96 ? -3.227 22.125 5.172 1 43.44 96 PRO A CA 1
ATOM 740 C C . PRO A 1 96 ? -2.893 22.906 3.898 1 43.44 96 PRO A C 1
ATOM 742 O O . PRO A 1 96 ? -3.201 24.094 3.795 1 43.44 96 PRO A O 1
ATOM 745 N N . PRO A 1 97 ? -1.962 22.5 3.121 1 36.53 97 PRO A N 1
ATOM 746 C CA . PRO A 1 97 ? -1.739 23.25 1.878 1 36.53 97 PRO A CA 1
ATOM 747 C C . PRO A 1 97 ? -3.029 23.484 1.096 1 36.53 97 PRO A C 1
ATOM 749 O O . PRO A 1 97 ? -3.918 22.641 1.086 1 36.53 97 PRO A O 1
ATOM 752 N N . TYR A 1 98 ? -3.521 24.672 0.977 1 38.78 98 TYR A N 1
ATOM 753 C CA . TYR A 1 98 ? -4.613 25.094 0.108 1 38.78 98 TYR A CA 1
ATOM 754 C C . TYR A 1 98 ? -4.48 24.484 -1.276 1 38.78 98 TYR A C 1
ATOM 756 O O . TYR A 1 98 ? -3.604 24.859 -2.055 1 38.78 98 TYR A O 1
ATOM 764 N N . HIS A 1 99 ? -4.508 23.219 -1.442 1 37.72 99 HIS A N 1
ATOM 765 C CA . HIS A 1 99 ? -4.438 22.781 -2.83 1 37.72 99 HIS A CA 1
ATOM 766 C C . HIS A 1 99 ? -5.523 23.438 -3.676 1 37.72 99 HIS A C 1
ATOM 768 O O . HIS A 1 99 ? -6.656 23.609 -3.215 1 37.72 99 HIS A O 1
ATOM 774 N N . GLU A 1 100 ? -5.191 24.188 -4.77 1 37.12 100 GLU A N 1
ATOM 775 C CA . GLU A 1 100 ? -5.895 24.469 -6.016 1 37.12 100 GLU A CA 1
ATOM 776 C C . GLU A 1 100 ? -6.543 23.219 -6.59 1 37.12 100 GLU A C 1
ATOM 778 O O . GLU A 1 100 ? -5.855 22.344 -7.125 1 37.12 100 GLU A O 1
ATOM 783 N N . LYS A 1 101 ? -7.273 22.406 -6.043 1 39.44 101 LYS A N 1
ATOM 784 C CA . LYS A 1 101 ? -8.023 21.203 -6.398 1 39.44 101 LYS A CA 1
ATOM 785 C C . LYS A 1 101 ? -8.555 21.297 -7.824 1 39.44 101 LYS A C 1
ATOM 787 O O . LYS A 1 101 ? -8.938 20.281 -8.414 1 39.44 101 LYS A O 1
ATOM 792 N N . GLN A 1 102 ? -9.281 22.312 -8.25 1 35.75 102 GLN A N 1
ATOM 793 C CA . GLN A 1 102 ? -10.195 22.406 -9.391 1 35.75 102 GLN A CA 1
ATOM 794 C C . GLN A 1 102 ? -9.438 22.281 -10.711 1 35.75 102 GLN A C 1
ATOM 796 O O . GLN A 1 102 ? -10.031 22 -11.75 1 35.75 102 GLN A O 1
ATOM 801 N N . GLN A 1 103 ? -8.195 22.609 -10.82 1 35.19 103 GLN A N 1
ATOM 802 C CA . GLN A 1 103 ? -7.695 22.828 -12.18 1 35.19 103 GLN A CA 1
ATOM 803 C C . GLN A 1 103 ? -7.246 21.5 -12.805 1 35.19 103 GLN A C 1
ATOM 805 O O . GLN A 1 103 ? -7.199 21.375 -14.031 1 35.19 103 GLN A O 1
ATOM 810 N N . VAL A 1 104 ? -6.941 20.469 -12.062 1 39.91 104 VAL A N 1
ATOM 811 C CA . VAL A 1 104 ? -6.359 19.344 -12.781 1 39.91 104 VAL A CA 1
ATOM 812 C C . VAL A 1 104 ? -7.465 18.547 -13.477 1 39.91 104 VAL A C 1
ATOM 814 O O . VAL A 1 104 ? -7.195 17.766 -14.391 1 39.91 104 VAL A O 1
ATOM 817 N N . TYR A 1 105 ? -8.664 18.359 -12.953 1 38.81 105 TYR A N 1
ATOM 818 C CA . TYR A 1 105 ? -9.688 17.609 -13.656 1 38.81 105 TYR A CA 1
ATOM 819 C C . TYR A 1 105 ? -10.102 18.312 -14.938 1 38.81 105 TYR A C 1
ATOM 821 O O . TYR A 1 105 ? -10.719 17.703 -15.82 1 38.81 105 TYR A O 1
ATOM 829 N N . GLU A 1 106 ? -9.945 19.578 -14.984 1 38.72 106 GLU A N 1
ATOM 830 C CA . GLU A 1 106 ? -10.414 20.344 -16.141 1 38.72 106 GLU A CA 1
ATOM 831 C C . GLU A 1 106 ? -9.594 20.016 -17.391 1 38.72 106 GLU A C 1
ATOM 833 O O . GLU A 1 106 ? -10.109 20.062 -18.5 1 38.72 106 GLU A O 1
ATOM 838 N N . HIS A 1 107 ? -8.305 19.672 -17.172 1 42.34 107 HIS A N 1
ATOM 839 C CA . HIS A 1 107 ? -7.57 19.422 -18.406 1 42.34 107 HIS A CA 1
ATOM 840 C C . HIS A 1 107 ? -7.941 18.078 -19.016 1 42.34 107 HIS A C 1
ATOM 842 O O . HIS A 1 107 ? -7.938 17.922 -20.234 1 42.34 107 HIS A O 1
ATOM 848 N N . MET A 1 108 ? -8.281 17.109 -18.219 1 38.28 108 MET A N 1
ATOM 849 C CA . MET A 1 108 ? -8.664 15.867 -18.875 1 38.28 108 MET A CA 1
ATOM 850 C C . MET A 1 108 ? -10 16.016 -19.594 1 38.28 108 MET A C 1
ATOM 852 O O . MET A 1 108 ? -10.211 15.438 -20.656 1 38.28 108 MET A O 1
ATOM 856 N N . THR A 1 109 ? -10.938 16.703 -18.906 1 39.53 109 THR A N 1
ATOM 857 C CA . THR A 1 109 ? -12.25 16.797 -19.531 1 39.53 109 THR A CA 1
ATOM 858 C C . THR A 1 109 ? -12.211 17.766 -20.719 1 39.53 109 THR A C 1
ATOM 860 O O . THR A 1 109 ? -12.898 17.547 -21.719 1 39.53 109 THR A O 1
ATOM 863 N N . MET A 1 110 ? -11.359 18.719 -20.547 1 38.47 110 MET A N 1
ATOM 864 C CA . MET A 1 110 ? -11.477 19.703 -21.625 1 38.47 110 MET A CA 1
ATOM 865 C C . MET A 1 110 ? -11.039 19.109 -22.953 1 38.47 110 MET A C 1
ATOM 867 O O . MET A 1 110 ? -11.242 19.719 -24.016 1 38.47 110 MET A O 1
ATOM 871 N N . ARG A 1 111 ? -10.094 18.109 -22.844 1 39.66 111 ARG A N 1
ATOM 872 C CA . ARG A 1 111 ? -9.695 17.719 -24.188 1 39.66 111 ARG A CA 1
ATOM 873 C C . ARG A 1 111 ? -10.836 17.016 -24.922 1 39.66 111 ARG A C 1
ATOM 875 O O . ARG A 1 111 ? -10.914 17.062 -26.141 1 39.66 111 ARG A O 1
ATOM 882 N N . SER A 1 112 ? -11.547 16.188 -24.125 1 43.81 112 SER A N 1
ATOM 883 C CA . SER A 1 112 ? -12.398 15.391 -25 1 43.81 112 SER A CA 1
ATOM 884 C C . SER A 1 112 ? -13.57 16.203 -25.531 1 43.81 112 SER A C 1
ATOM 886 O O . SER A 1 112 ? -14.32 15.734 -26.391 1 43.81 112 SER A O 1
ATOM 888 N N . LEU A 1 113 ? -13.969 17.141 -24.734 1 38.25 113 LEU A N 1
ATOM 889 C CA . LEU A 1 113 ? -15.227 17.688 -25.234 1 38.25 113 LEU A CA 1
ATOM 890 C C . LEU A 1 113 ? -14.992 18.547 -26.469 1 38.25 113 LEU A C 1
ATOM 892 O O . LEU A 1 113 ? -15.906 19.219 -26.953 1 38.25 113 LEU A O 1
ATOM 896 N N . SER A 1 114 ? -13.727 18.75 -26.75 1 39.69 114 SER A N 1
ATOM 897 C CA . SER A 1 114 ? -13.742 19.578 -27.953 1 39.69 114 SER A CA 1
ATOM 898 C C . SER A 1 114 ? -14.398 18.844 -29.109 1 39.69 114 SER A C 1
ATOM 900 O O . SER A 1 114 ? -13.711 18.359 -30.016 1 39.69 114 SER A O 1
ATOM 902 N N . ILE A 1 115 ? -15.273 17.844 -28.781 1 36.38 115 ILE A N 1
ATOM 903 C CA . ILE A 1 115 ? -15.961 17.344 -29.969 1 36.38 115 ILE A CA 1
ATOM 904 C C . ILE A 1 115 ? -16.516 18.516 -30.766 1 36.38 115 ILE A C 1
ATOM 906 O O . ILE A 1 115 ? -17.203 19.391 -30.219 1 36.38 115 ILE A O 1
ATOM 910 N N . SER A 1 116 ? -15.773 18.859 -31.859 1 40.12 116 SER A N 1
ATOM 911 C CA . SER A 1 116 ? -16.047 19.719 -33.031 1 40.12 116 SER A CA 1
ATOM 912 C C . SER A 1 116 ? -17.516 19.641 -33.438 1 40.12 116 SER A C 1
ATOM 914 O O . SER A 1 116 ? -18 18.578 -33.844 1 40.12 116 SER A O 1
ATOM 916 N N . ASP A 1 117 ? -18.453 20.125 -32.594 1 37.56 117 ASP A N 1
ATOM 917 C CA . ASP A 1 117 ? -19.797 20.406 -33.094 1 37.56 117 ASP A CA 1
ATOM 918 C C . ASP A 1 117 ? -19.75 20.938 -34.531 1 37.56 117 ASP A C 1
ATOM 920 O O . ASP A 1 117 ? -19.359 22.094 -34.75 1 37.56 117 ASP A O 1
ATOM 924 N N . GLU A 1 118 ? -18.953 20.266 -35.406 1 39.66 118 GLU A N 1
ATOM 925 C CA . GLU A 1 118 ? -19.109 20.625 -36.812 1 39.66 118 GLU A CA 1
ATOM 926 C C . GLU A 1 118 ? -20.594 20.719 -37.188 1 39.66 118 GLU A C 1
ATOM 928 O O . GLU A 1 118 ? -21.312 19.719 -37.094 1 39.66 118 GLU A O 1
ATOM 933 N N . ALA A 1 119 ? -21.25 21.828 -36.906 1 34.44 119 ALA A N 1
ATOM 934 C CA . ALA A 1 119 ? -22.531 22.344 -37.375 1 34.44 119 ALA A CA 1
ATOM 935 C C . ALA A 1 119 ? -22.766 21.984 -38.844 1 34.44 119 ALA A C 1
ATOM 937 O O . ALA A 1 119 ? -21.906 22.25 -39.688 1 34.44 119 ALA A O 1
ATOM 938 N N . SER A 1 120 ? -23.297 20.734 -39.062 1 38.09 120 SER A N 1
ATOM 939 C CA . SER A 1 120 ? -23.859 20.297 -40.344 1 38.09 120 SER A CA 1
ATOM 940 C C . SER A 1 120 ? -24.672 21.391 -41 1 38.09 120 SER A C 1
ATOM 942 O O . SER A 1 120 ? -25.672 21.859 -40.4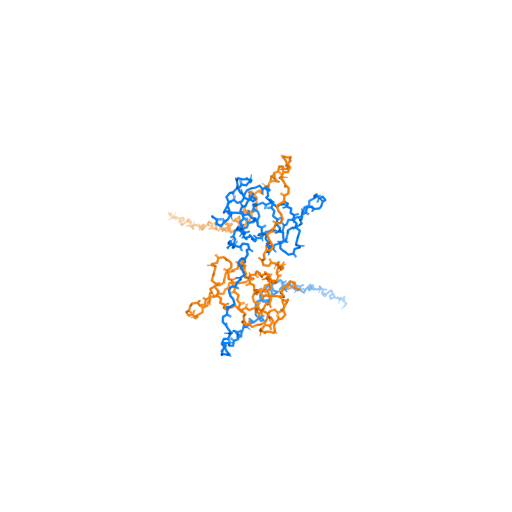38 1 38.09 120 SER A O 1
ATOM 944 N N . HIS A 1 121 ? -24.016 22.344 -41.688 1 42.19 121 HIS A N 1
ATOM 945 C CA . HIS A 1 121 ? -24.578 23.297 -42.625 1 42.19 121 HIS A CA 1
ATOM 946 C C . HIS A 1 121 ? -25.609 22.656 -43.562 1 42.19 121 HIS A C 1
ATOM 948 O O . HIS A 1 121 ? -25.281 21.719 -44.312 1 42.19 121 HIS A O 1
ATOM 954 N N . GLN A 1 122 ? -26.828 22.375 -43.031 1 37.75 122 GLN A N 1
ATOM 955 C CA . GLN A 1 122 ? -27.938 21.969 -43.875 1 37.75 122 GLN A CA 1
ATOM 956 C C . GLN A 1 122 ? -28.094 22.906 -45.094 1 37.75 122 GLN A C 1
ATOM 958 O O . GLN A 1 122 ? -28.109 24.125 -44.938 1 37.75 122 GLN A O 1
ATOM 963 N N . PRO A 1 123 ? -27.844 22.391 -46.281 1 43.62 123 PRO A N 1
ATOM 964 C CA . PRO A 1 123 ? -28 23.125 -47.531 1 43.62 123 PRO A CA 1
ATOM 965 C C . PRO A 1 123 ? -29.406 23.719 -47.688 1 43.62 123 PRO A C 1
ATOM 967 O O . PRO A 1 123 ? -30.391 23.094 -47.312 1 43.62 123 PRO A O 1
ATOM 970 N N . HIS A 1 124 ? -29.609 24.969 -47.344 1 40.06 124 HIS A N 1
ATOM 971 C CA . HIS A 1 124 ? -30.828 25.719 -47.625 1 40.06 124 HIS A CA 1
ATOM 972 C C . HIS A 1 124 ? -31.234 25.562 -49.094 1 40.06 124 HIS A C 1
ATOM 974 O O . HIS A 1 124 ? -30.453 25.859 -50 1 40.06 124 HIS A O 1
ATOM 980 N N . TYR A 1 125 ? -31.844 24.422 -49.344 1 40.94 125 TYR A N 1
ATOM 981 C CA . TYR A 1 125 ? -32.531 24.297 -50.625 1 40.94 125 TYR A CA 1
ATOM 982 C C . TYR A 1 125 ? -33.469 25.469 -50.844 1 40.94 125 TYR A C 1
ATOM 984 O O . TYR A 1 125 ? -34.375 25.719 -50.031 1 40.94 125 TYR A O 1
ATOM 992 N N . GLY A 1 126 ? -32.875 26.609 -51.094 1 37.69 126 GLY A N 1
ATOM 993 C CA . GLY A 1 126 ? -33.656 27.703 -51.656 1 37.69 126 GLY A CA 1
ATOM 994 C C . GLY A 1 126 ? -34.625 27.266 -52.719 1 37.69 126 GLY A C 1
ATOM 995 O O . GLY A 1 126 ? -34.281 26.5 -53.625 1 37.69 126 GLY A O 1
ATOM 996 N N . GLU A 1 127 ? -35.781 26.922 -52.219 1 35.53 127 GLU A N 1
ATOM 997 C CA . GLU A 1 127 ? -36.938 26.828 -53.125 1 35.53 127 GLU A CA 1
ATOM 998 C C . GLU A 1 127 ? -36.969 28 -54.094 1 35.53 127 GLU A C 1
ATOM 1000 O O . GLU A 1 127 ? -36.969 29.156 -53.688 1 35.53 127 GLU A O 1
ATOM 1005 N N . CYS A 1 128 ? -36.219 27.938 -55.156 1 37.81 128 CYS A N 1
ATOM 1006 C CA . CYS A 1 128 ? -36.469 28.766 -56.344 1 37.81 128 CYS A CA 1
ATOM 1007 C C . CYS A 1 128 ? -37.938 28.766 -56.719 1 37.81 128 CYS A C 1
ATOM 1009 O O . CYS A 1 128 ? -38.5 27.734 -57.094 1 37.81 128 CYS A O 1
ATOM 1011 N N . LEU A 1 129 ? -38.812 28.953 -55.75 1 26.48 129 LEU A N 1
ATOM 1012 C CA . LEU A 1 129 ? -39.938 29.562 -56.469 1 26.48 129 LEU A CA 1
ATOM 1013 C C . LEU A 1 129 ? -39.656 31.031 -56.781 1 26.48 129 LEU A C 1
ATOM 1015 O O . LEU A 1 129 ? -39 31.719 -56 1 26.48 129 LEU A O 1
ATOM 1019 N N . MET B 1 1 ? -11.102 -5.75 24.125 1 26.19 1 MET B N 1
ATOM 1020 C CA . MET B 1 1 ? -11.336 -5.168 22.797 1 26.19 1 MET B CA 1
ATOM 1021 C C . MET B 1 1 ? -10.031 -5.062 22.016 1 26.19 1 MET B C 1
ATOM 1023 O O . MET B 1 1 ? -8.961 -4.91 22.594 1 26.19 1 MET B O 1
ATOM 1027 N N . PRO B 1 2 ? -9.734 -5.828 21.031 1 35.91 2 PRO B N 1
ATOM 1028 C CA . PRO B 1 2 ? -8.477 -5.473 20.391 1 35.91 2 PRO B CA 1
ATOM 1029 C C . PRO B 1 2 ? -8.18 -3.975 20.453 1 35.91 2 PRO B C 1
ATOM 1031 O O . PRO B 1 2 ? -9.094 -3.156 20.297 1 35.91 2 PRO B O 1
ATOM 1034 N N . ALA B 1 3 ? -7.449 -3.439 21.266 1 40.69 3 ALA B N 1
ATOM 1035 C CA . ALA B 1 3 ? -7.332 -1.997 21.453 1 40.69 3 ALA B CA 1
ATOM 1036 C C . ALA B 1 3 ? -7.379 -1.264 20.125 1 40.69 3 ALA B C 1
ATOM 1038 O O . ALA B 1 3 ? -6.836 -1.743 19.125 1 40.69 3 ALA B O 1
ATOM 1039 N N . GLY B 1 4 ? -8.461 -0.591 19.719 1 46.53 4 GLY B N 1
ATOM 1040 C CA . GLY B 1 4 ? -8.828 0.277 18.609 1 46.53 4 GLY B CA 1
ATOM 1041 C C . GLY B 1 4 ? -7.629 0.879 17.906 1 46.53 4 GLY B C 1
ATOM 1042 O O . GLY B 1 4 ? -7.75 1.389 16.781 1 46.53 4 GLY B O 1
ATOM 1043 N N . GLY B 1 5 ? -6.453 0.873 18.641 1 56.19 5 GLY B N 1
ATOM 1044 C CA . GLY B 1 5 ? -5.199 1.515 18.281 1 56.19 5 GLY B CA 1
ATOM 1045 C C . GLY B 1 5 ? -4.324 0.662 17.375 1 56.19 5 GLY B C 1
ATOM 1046 O O . GLY B 1 5 ? -3.326 1.142 16.844 1 56.19 5 GLY B O 1
ATOM 1047 N N . ASP B 1 6 ? -4.875 -0.582 17.016 1 75.56 6 ASP B N 1
ATOM 1048 C CA . ASP B 1 6 ? -4.008 -1.567 16.375 1 75.56 6 ASP B CA 1
ATOM 1049 C C . ASP B 1 6 ? -4.305 -1.663 14.883 1 75.56 6 ASP B C 1
ATOM 1051 O O . ASP B 1 6 ? -3.67 -2.441 14.164 1 75.56 6 ASP B O 1
ATOM 1055 N N . MET B 1 7 ? -5.258 -0.786 14.422 1 87.81 7 MET B N 1
ATOM 1056 C CA . MET B 1 7 ? -5.59 -0.846 13 1 87.81 7 MET B CA 1
ATOM 1057 C C . MET B 1 7 ? -4.773 0.169 12.211 1 87.81 7 MET B C 1
ATOM 1059 O O . MET B 1 7 ? -4.559 1.293 12.664 1 87.81 7 MET B O 1
ATOM 1063 N N . VAL B 1 8 ? -4.309 -0.316 11.078 1 92.5 8 VAL B N 1
ATOM 1064 C CA . VAL B 1 8 ? -3.586 0.54 10.141 1 92.5 8 VAL B CA 1
ATOM 1065 C C . VAL B 1 8 ? -4.383 0.679 8.844 1 92.5 8 VAL B C 1
ATOM 1067 O O . VAL B 1 8 ? -4.848 -0.316 8.281 1 92.5 8 VAL B O 1
ATOM 1070 N N . TYR B 1 9 ? -4.641 1.91 8.5 1 95.75 9 TYR B N 1
ATOM 1071 C CA . TYR B 1 9 ? -5.25 2.209 7.211 1 95.75 9 TYR B CA 1
ATOM 1072 C C . TYR B 1 9 ? -4.184 2.42 6.141 1 95.75 9 TYR B C 1
ATOM 1074 O O . TYR B 1 9 ? -3.162 3.066 6.391 1 95.75 9 TYR B O 1
ATOM 1082 N N . VAL B 1 10 ? -4.441 1.763 5.012 1 97 10 VAL B N 1
ATOM 1083 C CA . VAL B 1 10 ? -3.492 1.758 3.9 1 97 10 VAL B CA 1
ATOM 1084 C C . VAL B 1 10 ? -4.004 2.662 2.781 1 97 10 VAL B C 1
ATOM 1086 O O . VAL B 1 10 ? -5.129 2.498 2.307 1 97 10 VAL B O 1
ATOM 1089 N N . TYR B 1 11 ? -3.145 3.631 2.406 1 98.12 11 TYR B N 1
ATOM 1090 C CA . TYR B 1 11 ? -3.482 4.574 1.346 1 98.12 11 TYR B CA 1
ATOM 1091 C C . TYR B 1 11 ? -2.445 4.535 0.23 1 98.12 11 TYR B C 1
ATOM 1093 O O . TYR B 1 11 ? -1.27 4.254 0.476 1 98.12 11 TYR B O 1
ATOM 1101 N N . VAL B 1 12 ? -2.875 4.836 -0.991 1 98.5 12 VAL B N 1
ATOM 1102 C CA . VAL B 1 12 ? -1.979 4.992 -2.133 1 98.5 12 VAL B CA 1
ATOM 1103 C C . VAL B 1 12 ? -1.995 6.441 -2.609 1 98.5 12 VAL B C 1
ATOM 1105 O O . VAL B 1 12 ? -3.062 7.047 -2.738 1 98.5 12 VAL B O 1
ATOM 1108 N N . ALA B 1 13 ? -0.802 6.961 -2.797 1 98.25 13 ALA B N 1
ATOM 1109 C CA . ALA B 1 13 ? -0.682 8.328 -3.303 1 98.25 13 ALA B CA 1
ATOM 1110 C C . ALA B 1 13 ? -1.082 8.406 -4.773 1 98.25 13 ALA B C 1
ATOM 1112 O O . ALA B 1 13 ? -0.509 7.711 -5.617 1 98.25 13 ALA B O 1
ATOM 1113 N N . ARG B 1 14 ? -1.998 9.25 -5.023 1 96.12 14 ARG B N 1
ATOM 1114 C CA . ARG B 1 14 ? -2.434 9.391 -6.41 1 96.12 14 ARG B CA 1
ATOM 1115 C C . ARG B 1 14 ? -1.496 10.305 -7.191 1 96.12 14 ARG B C 1
ATOM 1117 O O . ARG B 1 14 ? -1.412 10.219 -8.414 1 96.12 14 ARG B O 1
ATOM 1124 N N . GLN B 1 15 ? -0.759 11.242 -6.422 1 96.69 15 GLN B N 1
ATOM 1125 C CA . GLN B 1 15 ? 0.157 12.18 -7.055 1 96.69 15 GLN B CA 1
ATOM 1126 C C . GLN B 1 15 ? 1.401 12.398 -6.199 1 96.69 15 GLN B C 1
ATOM 1128 O O . GLN B 1 15 ? 1.39 12.125 -4.996 1 96.69 15 GLN B O 1
ATOM 1133 N N . ARG B 1 16 ? 2.387 12.859 -6.902 1 97.06 16 ARG B N 1
ATOM 1134 C CA . ARG B 1 16 ? 3.631 13.211 -6.223 1 97.06 16 ARG B CA 1
ATOM 1135 C C . ARG B 1 16 ? 3.469 14.5 -5.414 1 97.06 16 ARG B C 1
ATOM 1137 O O . ARG B 1 16 ? 2.672 15.367 -5.773 1 97.06 16 ARG B O 1
ATOM 1144 N N . TYR B 1 17 ? 4.203 14.578 -4.352 1 95 17 TYR B N 1
ATOM 1145 C CA . TYR B 1 17 ? 4.305 15.758 -3.498 1 95 17 TYR B CA 1
ATOM 1146 C C . TYR B 1 17 ? 5.727 15.938 -2.982 1 95 17 TYR B C 1
ATOM 1148 O O . TYR B 1 17 ? 6.344 14.977 -2.506 1 95 17 TYR B O 1
ATOM 1156 N N . ARG B 1 18 ? 6.262 17.188 -3.164 1 92.25 18 ARG B N 1
ATOM 1157 C CA . ARG B 1 18 ? 7.566 17.547 -2.617 1 92.25 18 ARG B CA 1
ATOM 1158 C C . ARG B 1 18 ? 7.43 18.547 -1.47 1 92.25 18 ARG B C 1
ATOM 1160 O O . ARG B 1 18 ? 6.879 19.625 -1.647 1 92.25 18 ARG B O 1
ATOM 1167 N N . SER B 1 19 ? 7.875 18.031 -0.312 1 85.62 19 SER B N 1
ATOM 1168 C CA . SER B 1 19 ? 7.801 18.891 0.856 1 85.62 19 SER B CA 1
ATOM 1169 C C . SER B 1 19 ? 8.812 20.031 0.767 1 85.62 19 SER B C 1
ATOM 1171 O O . SER B 1 19 ? 9.93 19.844 0.274 1 85.62 19 SER B O 1
ATOM 1173 N N . THR B 1 20 ? 8.406 21.234 1.139 1 79.38 20 THR B N 1
ATOM 1174 C CA . THR B 1 20 ? 9.297 22.391 1.141 1 79.38 20 THR B CA 1
ATOM 1175 C C . THR B 1 20 ? 9.992 22.531 2.492 1 79.38 20 THR B C 1
ATOM 1177 O O . THR B 1 20 ? 10.969 23.281 2.621 1 79.38 20 THR B O 1
ATOM 1180 N N . LYS B 1 21 ? 9.469 21.906 3.475 1 78.44 21 LYS B N 1
ATOM 1181 C CA . LYS B 1 21 ? 10.047 21.969 4.816 1 78.44 21 LYS B CA 1
ATOM 1182 C C . LYS B 1 21 ? 11.133 20.922 5 1 78.44 21 LYS B C 1
ATOM 1184 O O . LYS B 1 21 ? 11.039 19.812 4.465 1 78.44 21 LYS B O 1
ATOM 1189 N N . ASN B 1 22 ? 12.062 21.297 5.852 1 75.94 22 ASN B N 1
ATOM 1190 C CA . ASN B 1 22 ? 13.164 20.375 6.145 1 75.94 22 ASN B CA 1
ATOM 1191 C C . ASN B 1 22 ? 12.688 19.172 6.941 1 75.94 22 ASN B C 1
ATOM 1193 O O . ASN B 1 22 ? 11.891 19.297 7.871 1 75.94 22 ASN B O 1
ATOM 1197 N N . ASN B 1 23 ? 12.727 18 6.355 1 79 23 ASN B N 1
ATOM 1198 C CA . ASN B 1 23 ? 12.562 16.734 7.074 1 79 23 ASN B CA 1
ATOM 1199 C C . ASN B 1 23 ? 11.195 16.109 6.82 1 79 23 ASN B C 1
ATOM 1201 O O . ASN B 1 23 ? 10.93 14.992 7.258 1 79 23 ASN B O 1
ATOM 1205 N N . ASP B 1 24 ? 10.312 16.969 6.223 1 82.06 24 ASP B N 1
ATOM 1206 C CA . ASP B 1 24 ? 9.047 16.312 5.906 1 82.06 24 ASP B CA 1
ATOM 1207 C C . ASP B 1 24 ? 9.227 15.328 4.75 1 82.06 24 ASP B C 1
ATOM 1209 O O . ASP B 1 24 ? 10.023 15.562 3.842 1 82.06 24 ASP B O 1
ATOM 1213 N N . PRO B 1 25 ? 8.492 14.398 4.836 1 92.31 25 PRO B N 1
ATOM 1214 C CA . PRO B 1 25 ? 8.688 13.383 3.795 1 92.31 25 PRO B CA 1
ATOM 1215 C C . PRO B 1 25 ? 8.125 13.82 2.441 1 92.31 25 PRO B C 1
ATOM 1217 O O . PRO B 1 25 ? 7.113 14.523 2.383 1 92.31 25 PRO B O 1
ATOM 1220 N N . ASP B 1 26 ? 8.859 13.383 1.42 1 94 26 ASP B N 1
ATOM 1221 C CA . ASP B 1 26 ? 8.328 13.469 0.062 1 94 26 ASP B CA 1
ATOM 1222 C C . ASP B 1 26 ? 7.352 12.328 -0.215 1 94 26 ASP B C 1
ATOM 1224 O O . ASP B 1 26 ? 7.297 11.352 0.541 1 94 26 ASP B O 1
ATOM 1228 N N . MET B 1 27 ? 6.504 12.516 -1.189 1 95.25 27 MET B N 1
ATOM 1229 C CA . MET B 1 27 ? 5.566 11.508 -1.666 1 95.25 27 MET B CA 1
ATOM 1230 C C . MET B 1 27 ? 5.637 11.367 -3.184 1 95.25 27 MET B C 1
ATOM 1232 O O . MET B 1 27 ? 5.652 12.367 -3.902 1 95.25 27 MET B O 1
ATOM 1236 N N . GLU B 1 28 ? 5.785 10.148 -3.65 1 97 28 GLU B N 1
ATOM 1237 C CA . GLU B 1 28 ? 5.703 9.852 -5.078 1 97 28 GLU B CA 1
ATOM 1238 C C . GLU B 1 28 ? 4.379 9.18 -5.426 1 97 28 GLU B C 1
ATOM 1240 O O . GLU B 1 28 ? 3.703 8.633 -4.551 1 97 28 GLU B O 1
ATOM 1245 N N . THR B 1 29 ? 4.055 9.258 -6.723 1 96.94 29 THR B N 1
ATOM 1246 C CA . THR B 1 29 ? 2.877 8.531 -7.188 1 96.94 29 THR B CA 1
ATOM 1247 C C . THR B 1 29 ? 2.992 7.043 -6.855 1 96.94 29 THR B C 1
ATOM 1249 O O . THR B 1 29 ? 4.059 6.449 -7.016 1 96.94 29 THR B O 1
ATOM 1252 N N . ASN B 1 30 ? 1.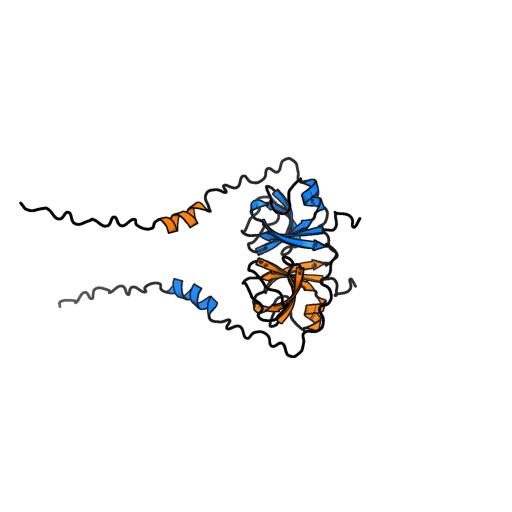991 6.414 -6.32 1 97.5 30 ASN B N 1
ATOM 1253 C CA . ASN B 1 30 ? 1.855 5.004 -5.984 1 97.5 30 ASN B CA 1
ATOM 1254 C C . ASN B 1 30 ? 2.605 4.66 -4.699 1 97.5 30 ASN B C 1
ATOM 1256 O O . ASN B 1 30 ? 2.752 3.484 -4.359 1 97.5 30 ASN B O 1
ATOM 1260 N N . ASP B 1 31 ? 3.084 5.77 -3.988 1 98.06 31 ASP B N 1
ATOM 1261 C CA . ASP B 1 31 ? 3.576 5.48 -2.645 1 98.06 31 ASP B CA 1
ATOM 1262 C C . ASP B 1 31 ? 2.455 4.961 -1.749 1 98.06 31 ASP B C 1
ATOM 1264 O O . ASP B 1 31 ? 1.307 5.395 -1.868 1 98.06 31 ASP B O 1
ATOM 1268 N N . VAL B 1 32 ? 2.801 4.074 -0.905 1 98.19 32 VAL B N 1
ATOM 1269 C CA . VAL B 1 32 ? 1.873 3.551 0.093 1 98.19 32 VAL B CA 1
ATOM 1270 C C . VAL B 1 32 ? 2.1 4.258 1.428 1 98.19 32 VAL B C 1
ATOM 1272 O O . VAL B 1 32 ? 3.223 4.297 1.934 1 98.19 32 VAL B O 1
ATOM 1275 N N . ILE B 1 33 ? 1.076 4.898 1.957 1 97.31 33 ILE B N 1
ATOM 1276 C CA . ILE B 1 33 ? 1.113 5.598 3.236 1 97.31 33 ILE B CA 1
ATOM 1277 C C . ILE B 1 33 ? 0.275 4.84 4.262 1 97.31 33 ILE B C 1
ATOM 1279 O O . ILE B 1 33 ? -0.893 4.531 4.016 1 97.31 33 ILE B O 1
ATOM 1283 N N . HIS B 1 34 ? 0.851 4.488 5.352 1 96.19 34 HIS B N 1
ATOM 1284 C CA . HIS B 1 34 ? 0.158 3.848 6.465 1 96.19 34 HIS B CA 1
ATOM 1285 C C . HIS B 1 34 ? -0.236 4.867 7.531 1 96.19 34 HIS B C 1
ATOM 1287 O O . HIS B 1 34 ? 0.596 5.668 7.969 1 96.19 34 HIS B O 1
ATOM 1293 N N . ILE B 1 35 ? -1.421 4.824 7.887 1 95.44 35 ILE B N 1
ATOM 1294 C CA . ILE B 1 35 ? -1.952 5.711 8.922 1 95.44 35 ILE B CA 1
ATOM 1295 C C . ILE B 1 35 ? -2.699 4.887 9.969 1 95.44 35 ILE B C 1
ATOM 1297 O O . ILE B 1 35 ? -3.572 4.086 9.633 1 95.44 35 ILE B O 1
ATOM 1301 N N . THR B 1 36 ? -2.387 5.07 11.156 1 92.75 36 THR B N 1
ATOM 1302 C CA . THR B 1 36 ? -3.008 4.277 12.211 1 92.75 36 THR B CA 1
ATOM 1303 C C . THR B 1 36 ? -4.387 4.828 12.562 1 92.75 36 THR B C 1
ATOM 1305 O O . THR B 1 36 ? -4.641 6.023 12.414 1 92.75 36 THR B O 1
ATOM 1308 N N . ALA B 1 37 ? -5.242 3.951 13.102 1 91.44 37 ALA B N 1
ATOM 1309 C CA . ALA B 1 37 ? -6.562 4.359 13.562 1 91.44 37 ALA B CA 1
ATOM 1310 C C . ALA B 1 37 ? -6.457 5.445 14.633 1 91.44 37 ALA B C 1
ATOM 1312 O O . ALA B 1 37 ? -7.258 6.383 14.648 1 91.44 37 ALA B O 1
ATOM 1313 N N . ASP B 1 38 ? -5.508 5.344 15.43 1 88.81 38 ASP B N 1
ATOM 1314 C CA . ASP B 1 38 ? -5.297 6.328 16.484 1 88.81 38 ASP B CA 1
ATOM 1315 C C . ASP B 1 38 ? -5.051 7.715 15.898 1 88.81 38 ASP B C 1
ATOM 1317 O O . ASP B 1 38 ? -5.613 8.703 16.375 1 88.81 38 ASP B O 1
ATOM 1321 N N . THR B 1 39 ? -4.152 7.828 14.852 1 90.31 39 THR B N 1
ATOM 1322 C CA . THR B 1 39 ? -3.859 9.102 14.195 1 90.31 39 THR B CA 1
ATOM 1323 C C . THR B 1 39 ? -5.129 9.719 13.617 1 90.31 39 THR B C 1
ATOM 1325 O O . THR B 1 39 ? -5.391 10.906 13.805 1 90.31 39 THR B O 1
ATOM 1328 N N . LEU B 1 40 ? -5.969 8.945 12.961 1 90.94 40 LEU B N 1
ATOM 1329 C CA . LEU B 1 40 ? -7.227 9.414 12.391 1 90.94 40 LEU B CA 1
ATOM 1330 C C . LEU B 1 40 ? -8.156 9.938 13.484 1 90.94 40 LEU B C 1
ATOM 1332 O O . LEU B 1 40 ? -8.742 11.016 13.336 1 90.94 40 LEU B O 1
ATOM 1336 N N . LEU B 1 41 ? -8.312 9.203 14.602 1 88.44 41 LEU B N 1
ATOM 1337 C CA . LEU B 1 41 ? -9.164 9.586 15.719 1 88.44 41 LEU B CA 1
ATOM 1338 C C . LEU B 1 41 ? -8.68 10.875 16.359 1 88.44 41 LEU B C 1
ATOM 1340 O O . LEU B 1 41 ? -9.469 11.797 16.594 1 88.44 41 LEU B O 1
ATOM 1344 N N . ARG B 1 42 ? -7.398 10.961 16.594 1 89.94 42 ARG B N 1
ATOM 1345 C CA . ARG B 1 42 ? -6.828 12.141 17.25 1 89.94 42 ARG B CA 1
ATOM 1346 C C . ARG B 1 42 ? -7.008 13.383 16.375 1 89.94 42 ARG B C 1
ATOM 1348 O O . ARG B 1 42 ? -7.184 14.484 16.906 1 89.94 42 ARG B O 1
ATOM 1355 N N . GLN B 1 43 ? -6.949 13.219 15.008 1 88.44 43 GLN B N 1
ATOM 1356 C CA . GLN B 1 43 ? -7.043 14.359 14.102 1 88.44 43 GLN B CA 1
ATOM 1357 C C . GLN B 1 43 ? -8.469 14.547 13.594 1 88.44 43 GLN B C 1
ATOM 1359 O O . GLN B 1 43 ? -8.734 15.422 12.766 1 88.44 43 GLN B O 1
ATOM 1364 N N . ASN B 1 44 ? -9.43 13.734 14.125 1 90.62 44 ASN B N 1
ATOM 1365 C CA . ASN B 1 44 ? -10.852 13.805 13.805 1 90.62 44 ASN B CA 1
ATOM 1366 C C . ASN B 1 44 ? -11.086 13.75 12.297 1 90.62 44 ASN B C 1
ATOM 1368 O O . ASN B 1 44 ? -11.812 14.578 11.75 1 90.62 44 ASN B O 1
ATOM 1372 N N . ILE B 1 45 ? -10.484 12.789 11.664 1 92 45 ILE B N 1
ATOM 1373 C CA . ILE B 1 45 ? -10.609 12.617 10.219 1 92 45 ILE B CA 1
ATOM 1374 C C . ILE B 1 45 ? -11.188 11.242 9.914 1 92 45 ILE B C 1
ATOM 1376 O O . ILE B 1 45 ? -10.758 10.234 10.492 1 92 45 ILE B O 1
ATOM 1380 N N . ALA B 1 46 ? -12.125 11.164 8.977 1 94.88 46 ALA B N 1
ATOM 1381 C CA . ALA B 1 46 ? -12.688 9.891 8.531 1 94.88 46 ALA B CA 1
ATOM 1382 C C . ALA B 1 46 ? -11.742 9.195 7.562 1 94.88 46 ALA B C 1
ATOM 1384 O O . ALA B 1 46 ? -11.117 9.836 6.715 1 94.88 46 ALA B O 1
ATOM 1385 N N . PRO B 1 47 ? -11.594 7.84 7.668 1 95 47 PRO B N 1
ATOM 1386 C CA . PRO B 1 47 ? -10.664 7.094 6.82 1 95 47 PRO B CA 1
ATOM 1387 C C . PRO B 1 47 ? -10.922 7.312 5.328 1 95 47 PRO B C 1
ATOM 1389 O O . PRO B 1 47 ? -9.977 7.312 4.531 1 95 47 PRO B O 1
ATOM 1392 N N . ASP B 1 48 ? -12.148 7.469 4.898 1 95.44 48 ASP B N 1
ATOM 1393 C CA . ASP B 1 48 ? -12.461 7.543 3.475 1 95.44 48 ASP B CA 1
ATOM 1394 C C . ASP B 1 48 ? -12.523 8.992 3 1 95.44 48 ASP B C 1
ATOM 1396 O O . ASP B 1 48 ? -12.836 9.258 1.838 1 95.44 48 ASP B O 1
ATOM 1400 N N . ALA B 1 49 ? -12.219 9.914 3.854 1 93.44 49 ALA B N 1
ATOM 1401 C CA . ALA B 1 49 ? -12.273 11.328 3.514 1 93.44 49 ALA B CA 1
ATOM 1402 C C . ALA B 1 49 ? -11.133 12.102 4.172 1 93.44 49 ALA B C 1
ATOM 1404 O O . ALA B 1 49 ? -11.359 12.961 5.023 1 93.44 49 ALA B O 1
ATOM 1405 N N . LEU B 1 50 ? -10.023 11.805 3.598 1 92.56 50 LEU B N 1
ATOM 1406 C CA . LEU B 1 50 ? -8.883 12.523 4.152 1 92.56 50 LEU B CA 1
ATOM 1407 C C . LEU B 1 50 ? -8.852 13.961 3.654 1 92.56 50 LEU B C 1
ATOM 1409 O O . LEU B 1 50 ? -8.977 14.211 2.451 1 92.56 50 LEU B O 1
ATOM 1413 N N . ASP B 1 51 ? -8.945 14.812 4.672 1 86.25 51 ASP B N 1
ATOM 1414 C CA . ASP B 1 51 ? -8.836 16.234 4.363 1 86.25 51 ASP B CA 1
ATOM 1415 C C . ASP B 1 51 ? -7.73 16.891 5.184 1 86.25 51 ASP B C 1
ATOM 1417 O O . ASP B 1 51 ? -7.387 16.422 6.27 1 86.25 51 ASP B O 1
ATOM 1421 N N . GLY B 1 52 ? -6.887 17.734 4.578 1 87.94 52 GLY B N 1
ATOM 1422 C CA . GLY B 1 52 ? -5.82 18.453 5.266 1 87.94 52 GLY B CA 1
ATOM 1423 C C . GLY B 1 52 ? -4.559 17.625 5.43 1 87.94 52 GLY B C 1
ATOM 1424 O O . GLY B 1 52 ? -4.363 16.625 4.73 1 87.94 52 GLY B O 1
ATOM 1425 N N . TRP B 1 53 ? -3.703 18.078 6.305 1 91 53 TRP B N 1
ATOM 1426 C CA . TRP B 1 53 ? -2.459 17.375 6.602 1 91 53 TRP B CA 1
ATOM 1427 C C . TRP B 1 53 ? -2.697 16.234 7.586 1 91 53 TRP B C 1
ATOM 1429 O O . TRP B 1 53 ? -3.436 16.391 8.562 1 91 53 TRP B O 1
ATOM 1439 N N . ILE B 1 54 ? -2.127 15.102 7.312 1 91.38 54 ILE B N 1
ATOM 1440 C CA . ILE B 1 54 ? -2.326 13.93 8.164 1 91.38 54 ILE B CA 1
ATOM 1441 C C . ILE B 1 54 ? -0.983 13.258 8.43 1 91.38 54 ILE B C 1
ATOM 1443 O O . ILE B 1 54 ? -0.16 13.109 7.527 1 91.38 54 ILE B O 1
ATOM 1447 N N . ALA B 1 55 ? -0.84 12.883 9.672 1 92.31 55 ALA B N 1
ATOM 1448 C CA . ALA B 1 55 ? 0.387 12.195 10.055 1 92.31 55 ALA B CA 1
ATOM 1449 C C . ALA B 1 55 ? 0.363 10.734 9.602 1 92.31 55 ALA B C 1
ATOM 1451 O O . ALA B 1 55 ? -0.664 10.062 9.711 1 92.31 55 ALA B O 1
ATOM 1452 N N . GLY B 1 56 ? 1.436 10.234 9.062 1 93.5 56 GLY B N 1
ATOM 1453 C CA . GLY B 1 56 ? 1.569 8.859 8.602 1 93.5 56 GLY B CA 1
ATOM 1454 C C . GLY B 1 56 ? 3.004 8.469 8.305 1 93.5 56 GLY B C 1
ATOM 1455 O O . GLY B 1 56 ? 3.939 9.164 8.711 1 93.5 56 GLY B O 1
ATOM 1456 N N . VAL B 1 57 ? 3.146 7.285 7.672 1 94.19 57 VAL B N 1
ATOM 1457 C CA . VAL B 1 57 ? 4.449 6.75 7.289 1 94.19 57 VAL B CA 1
ATOM 1458 C C . VAL B 1 57 ? 4.445 6.395 5.805 1 94.19 57 VAL B C 1
ATOM 1460 O O . VAL B 1 57 ? 3.518 5.742 5.316 1 94.19 57 VAL B O 1
ATOM 1463 N N . ASN B 1 58 ? 5.43 6.891 5.113 1 96.19 58 ASN B N 1
ATOM 1464 C CA . ASN B 1 58 ? 5.68 6.402 3.76 1 96.19 58 ASN B CA 1
ATOM 1465 C C . ASN B 1 58 ? 6.398 5.059 3.773 1 96.19 58 ASN B C 1
ATOM 1467 O O . ASN B 1 58 ? 7.578 4.98 4.125 1 96.19 58 ASN B O 1
ATOM 1471 N N . VAL B 1 59 ? 5.719 4.062 3.346 1 95.31 59 VAL B N 1
ATOM 1472 C CA . VAL B 1 59 ? 6.238 2.705 3.441 1 95.31 59 VAL B CA 1
ATOM 1473 C C . VAL B 1 59 ? 7.496 2.57 2.586 1 95.31 59 VAL B C 1
ATOM 1475 O O . VAL B 1 59 ? 8.445 1.889 2.973 1 95.31 59 VAL B O 1
ATOM 1478 N N . ARG B 1 60 ? 7.473 3.225 1.439 1 95.62 60 ARG B N 1
ATOM 1479 C CA . ARG B 1 60 ? 8.594 3.133 0.514 1 95.62 60 ARG B CA 1
ATOM 1480 C C . ARG B 1 60 ? 9.883 3.639 1.161 1 95.62 60 ARG B C 1
ATOM 1482 O O . ARG B 1 60 ? 10.93 2.996 1.062 1 95.62 60 ARG B O 1
ATOM 1489 N N . THR B 1 61 ? 9.781 4.785 1.867 1 93.81 61 THR B N 1
ATOM 1490 C CA . THR B 1 61 ? 10.984 5.441 2.381 1 93.81 61 THR B CA 1
ATOM 1491 C C . THR B 1 61 ? 11.156 5.16 3.871 1 93.81 61 THR B C 1
ATOM 1493 O O . THR B 1 61 ? 12.234 5.379 4.426 1 93.81 61 THR B O 1
ATOM 1496 N N . GLY B 1 62 ? 10.094 4.781 4.5 1 92.56 62 GLY B N 1
ATOM 1497 C CA . GLY B 1 62 ? 10.117 4.59 5.941 1 92.56 62 GLY B CA 1
ATOM 1498 C C . GLY B 1 62 ? 9.992 5.891 6.715 1 92.56 62 GLY B C 1
ATOM 1499 O O . GLY B 1 62 ? 9.984 5.887 7.945 1 92.56 62 GLY B O 1
ATOM 1500 N N . GLN B 1 63 ? 9.867 6.977 5.992 1 91.69 63 GLN B N 1
ATOM 1501 C CA . GLN B 1 63 ? 9.805 8.281 6.648 1 91.69 63 GLN B CA 1
ATOM 1502 C C . GLN B 1 63 ? 8.422 8.531 7.234 1 91.69 63 GLN B C 1
ATOM 1504 O O . GLN B 1 63 ? 7.41 8.227 6.605 1 91.69 63 GLN B O 1
ATOM 1509 N N . GLU B 1 64 ? 8.438 9.094 8.445 1 90.5 64 GLU B N 1
ATOM 1510 C CA . GLU B 1 64 ? 7.215 9.492 9.141 1 90.5 64 GLU B CA 1
ATOM 1511 C C . GLU B 1 64 ? 7.031 11.008 9.109 1 90.5 64 GLU B C 1
ATOM 1513 O O . GLU B 1 64 ? 7.996 11.758 9.266 1 90.5 64 GLU B O 1
ATOM 1518 N N . GLY B 1 65 ? 5.797 11.461 8.859 1 91 65 GLY B N 1
ATOM 1519 C CA . GLY B 1 65 ? 5.496 12.883 8.852 1 91 65 GLY B CA 1
ATOM 1520 C C . GLY B 1 65 ? 4.09 13.188 8.359 1 91 65 GLY B C 1
ATOM 1521 O O . GLY B 1 65 ? 3.195 12.352 8.461 1 91 65 GLY B O 1
ATOM 1522 N N . TYR B 1 66 ? 3.98 14.445 7.957 1 90.31 66 TYR B N 1
ATOM 1523 C CA . TYR B 1 66 ? 2.666 14.906 7.52 1 90.31 66 TYR B CA 1
ATOM 1524 C C . TYR B 1 66 ? 2.543 14.852 6.004 1 90.31 66 TYR B C 1
ATOM 1526 O O . TYR B 1 66 ? 3.471 15.227 5.285 1 90.31 66 TYR B O 1
ATOM 1534 N N . PHE B 1 67 ? 1.411 14.383 5.602 1 93.25 67 PHE B N 1
ATOM 1535 C CA . PHE B 1 67 ? 1.102 14.266 4.184 1 93.25 67 PHE B CA 1
ATOM 1536 C C . PHE B 1 67 ? -0.194 14.992 3.846 1 93.25 67 PHE B C 1
ATOM 1538 O O . PHE B 1 67 ? -1.104 15.07 4.676 1 93.25 67 PHE B O 1
ATOM 1545 N N . PRO B 1 68 ? -0.183 15.523 2.658 1 92.94 68 PRO B N 1
ATOM 1546 C CA . PRO B 1 68 ? -1.464 16.078 2.213 1 92.94 68 PRO B CA 1
ATOM 1547 C C . PRO B 1 68 ? -2.533 15.008 2.014 1 92.94 68 PRO B C 1
ATOM 1549 O O . PRO B 1 68 ? -2.461 14.227 1.06 1 92.94 68 PRO B O 1
ATOM 1552 N N . GLY B 1 69 ? -3.516 14.938 2.783 1 95.62 69 GLY B N 1
ATOM 1553 C CA . GLY B 1 69 ? -4.539 13.906 2.779 1 95.62 69 GLY B CA 1
ATOM 1554 C C . GLY B 1 69 ? -5.34 13.867 1.492 1 95.62 69 GLY B C 1
ATOM 1555 O O . GLY B 1 69 ? -5.766 12.797 1.055 1 95.62 69 GLY B O 1
ATOM 1556 N N . TYR B 1 70 ? -5.523 14.977 0.827 1 93.62 70 TYR B N 1
ATOM 1557 C CA . TYR B 1 70 ? -6.332 15.023 -0.386 1 93.62 70 TYR B CA 1
ATOM 1558 C C . TYR B 1 70 ? -5.645 14.273 -1.525 1 93.62 70 TYR B C 1
ATOM 1560 O O . TYR B 1 70 ? -6.273 13.961 -2.539 1 93.62 70 TYR B O 1
ATOM 1568 N N . LEU B 1 71 ? -4.43 13.953 -1.383 1 96.75 71 LEU B N 1
ATOM 1569 C CA . LEU B 1 71 ? -3.686 13.227 -2.408 1 9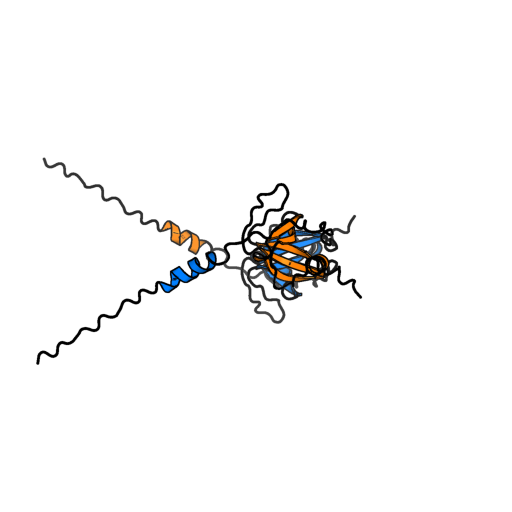6.75 71 LEU B CA 1
ATOM 1570 C C . LEU B 1 71 ? -3.707 11.727 -2.137 1 96.75 71 LEU B C 1
ATOM 1572 O O . LEU B 1 71 ? -3.191 10.938 -2.934 1 96.75 71 LEU B O 1
ATOM 1576 N N . LEU B 1 72 ? -4.316 11.312 -1.057 1 97.75 72 LEU B N 1
ATOM 1577 C CA . LEU B 1 72 ? -4.293 9.922 -0.624 1 97.75 72 LEU B CA 1
ATOM 1578 C C . LEU B 1 72 ? -5.633 9.242 -0.897 1 97.75 72 LEU B C 1
ATOM 1580 O O . LEU B 1 72 ? -6.691 9.828 -0.655 1 97.75 72 LEU B O 1
ATOM 1584 N N . VAL B 1 73 ? -5.559 8.047 -1.433 1 97.19 73 VAL B N 1
ATOM 1585 C CA . VAL B 1 73 ? -6.742 7.234 -1.705 1 97.19 73 VAL B CA 1
ATOM 1586 C C . VAL B 1 73 ? -6.723 5.984 -0.831 1 97.19 73 VAL B C 1
ATOM 1588 O O . VAL B 1 73 ? -5.742 5.234 -0.829 1 97.19 73 VAL B O 1
ATOM 1591 N N . LEU B 1 74 ? -7.797 5.75 -0.147 1 97.81 74 LEU B N 1
ATOM 1592 C CA . LEU B 1 74 ? -7.898 4.574 0.712 1 97.81 74 LEU B CA 1
ATOM 1593 C C . LEU B 1 74 ? -7.91 3.295 -0.117 1 97.81 74 LEU B C 1
ATOM 1595 O O . LEU B 1 74 ? -8.688 3.174 -1.065 1 97.81 74 LEU B O 1
ATOM 1599 N N . ASN B 1 75 ? -7.023 2.432 0.219 1 97.44 75 ASN B N 1
ATOM 1600 C CA . ASN B 1 75 ? -6.992 1.116 -0.412 1 97.44 75 ASN B CA 1
ATOM 1601 C C . ASN B 1 75 ? -7.625 0.051 0.481 1 97.44 75 ASN B C 1
ATOM 1603 O O . ASN B 1 75 ? -8.336 -0.828 -0.004 1 97.44 75 ASN B O 1
ATOM 1607 N N . GLY B 1 76 ? -7.297 0.064 1.787 1 95.12 76 GLY B N 1
ATOM 1608 C CA . GLY B 1 76 ? -7.824 -0.877 2.762 1 95.12 76 GLY B CA 1
ATOM 1609 C C . GLY B 1 76 ? -7.277 -0.658 4.16 1 95.12 76 GLY B C 1
ATOM 1610 O O . GLY B 1 76 ? -6.781 0.426 4.477 1 95.12 76 GLY B O 1
ATOM 1611 N N . SER B 1 77 ? -7.562 -1.659 4.941 1 92.88 77 SER B N 1
ATOM 1612 C CA . SER B 1 77 ? -7.051 -1.63 6.309 1 92.88 77 SER B CA 1
ATOM 1613 C C . SER B 1 77 ? -6.602 -3.016 6.762 1 92.88 77 SER B C 1
ATOM 1615 O O . SER B 1 77 ? -6.977 -4.023 6.156 1 92.88 77 SER B O 1
ATOM 1617 N N . GLN B 1 78 ? -5.703 -2.938 7.641 1 86 78 GLN B N 1
ATOM 1618 C CA . GLN B 1 78 ? -5.203 -4.188 8.203 1 86 78 GLN B CA 1
ATOM 1619 C C . GLN B 1 78 ? -4.836 -4.016 9.68 1 86 78 GLN B C 1
ATOM 1621 O O . GLN B 1 78 ? -4.648 -2.893 10.148 1 86 78 GLN B O 1
ATOM 1626 N N . ALA B 1 79 ? -5.07 -5.266 10.328 1 79.75 79 ALA B N 1
ATOM 1627 C CA . ALA B 1 79 ? -4.539 -5.227 11.688 1 79.75 79 ALA B CA 1
ATOM 1628 C C . ALA B 1 79 ? -3.027 -5.012 11.68 1 79.75 79 ALA B C 1
ATOM 1630 O O . ALA B 1 79 ? -2.334 -5.477 10.773 1 79.75 79 ALA B O 1
ATOM 1631 N N . ARG B 1 80 ? -2.639 -4.176 12.422 1 61.91 80 ARG B N 1
ATOM 1632 C CA . ARG B 1 80 ? -1.214 -3.865 12.477 1 61.91 80 ARG B CA 1
ATOM 1633 C C . ARG B 1 80 ? -0.381 -5.137 12.602 1 61.91 80 ARG B C 1
ATOM 1635 O O . ARG B 1 80 ? 0.684 -5.246 11.992 1 61.91 80 ARG B O 1
ATOM 1642 N N . ALA B 1 81 ? -0.784 -6.152 13.523 1 55.34 81 ALA B N 1
ATOM 1643 C CA . ALA B 1 81 ? -0.039 -7.387 13.75 1 55.34 81 ALA B CA 1
ATOM 1644 C C . ALA B 1 81 ? -0.421 -8.453 12.727 1 55.34 81 ALA B C 1
ATOM 1646 O O . ALA B 1 81 ? 0.109 -9.562 12.758 1 55.34 81 ALA B O 1
ATOM 1647 N N . ALA B 1 82 ? -1.423 -8.203 11.836 1 50.41 82 ALA B N 1
ATOM 1648 C CA . ALA B 1 82 ? -1.974 -9.344 11.102 1 50.41 82 ALA B CA 1
ATOM 1649 C C . ALA B 1 82 ? -1.07 -9.742 9.938 1 50.41 82 ALA B C 1
ATOM 1651 O O . ALA B 1 82 ? -0.691 -8.891 9.125 1 50.41 82 ALA B O 1
ATOM 1652 N N . VAL B 1 83 ? -0.157 -10.688 10.195 1 44.34 83 VAL B N 1
ATOM 1653 C CA . VAL B 1 83 ? 0.654 -11.344 9.18 1 44.34 83 VAL B CA 1
ATOM 1654 C C . VAL B 1 83 ? -0.248 -12.117 8.219 1 44.34 83 VAL B C 1
ATOM 1656 O O . VAL B 1 83 ? -1.239 -12.719 8.633 1 44.34 83 VAL B O 1
ATOM 1659 N N . PRO B 1 84 ? -0.153 -11.82 6.867 1 41.88 84 PRO B N 1
ATOM 1660 C CA . PRO B 1 84 ? -0.9 -12.688 5.949 1 41.88 84 PRO B CA 1
ATOM 1661 C C . PRO B 1 84 ? -0.825 -14.164 6.34 1 41.88 84 PRO B C 1
ATOM 1663 O O . PRO B 1 84 ? 0.233 -14.641 6.758 1 41.88 84 PRO B O 1
ATOM 1666 N N . ARG B 1 85 ? -1.893 -14.82 6.711 1 38.81 85 ARG B N 1
ATOM 1667 C CA . ARG B 1 85 ? -1.952 -16.25 6.996 1 38.81 85 ARG B CA 1
ATOM 1668 C C . ARG B 1 85 ? -1.208 -17.047 5.93 1 38.81 85 ARG B C 1
ATOM 1670 O O . ARG B 1 85 ? -1.11 -16.625 4.777 1 38.81 85 ARG B O 1
ATOM 1677 N N . THR B 1 86 ? -0.129 -17.812 6.34 1 40.25 86 THR B N 1
ATOM 1678 C CA . THR B 1 86 ? 0.675 -18.719 5.516 1 40.25 86 THR B CA 1
ATOM 1679 C C . THR B 1 86 ? -0.196 -19.438 4.492 1 40.25 86 THR B C 1
ATOM 1681 O O . THR B 1 86 ? -1.226 -20.016 4.844 1 40.25 86 THR B O 1
ATOM 1684 N N . ARG B 1 87 ? -0.363 -18.812 3.27 1 42.66 87 ARG B N 1
ATOM 1685 C CA . ARG B 1 87 ? -1.099 -19.453 2.184 1 42.66 87 ARG B CA 1
ATOM 1686 C C . ARG B 1 87 ? -0.625 -20.891 1.968 1 42.66 87 ARG B C 1
ATOM 1688 O O . ARG B 1 87 ? 0.572 -21.172 2.053 1 42.66 87 ARG B O 1
ATOM 1695 N N . PRO B 1 88 ? -1.43 -21.828 1.82 1 39.19 88 PRO B N 1
ATOM 1696 C CA . PRO B 1 88 ? -1.017 -23.188 1.496 1 39.19 88 PRO B CA 1
ATOM 1697 C C . PRO B 1 88 ? -0.072 -23.25 0.297 1 39.19 88 PRO B C 1
ATOM 1699 O O . PRO B 1 88 ? -0.064 -22.344 -0.535 1 39.19 88 PRO B O 1
ATOM 1702 N N . PRO B 1 89 ? 0.895 -24.078 0.17 1 41.84 89 PRO B N 1
ATOM 1703 C CA . PRO B 1 89 ? 1.848 -24.328 -0.913 1 41.84 89 PRO B CA 1
ATOM 1704 C C . PRO B 1 89 ? 1.212 -24.219 -2.297 1 41.84 89 PRO B C 1
ATOM 1706 O O . PRO B 1 89 ? 0.022 -24.5 -2.457 1 41.84 89 PRO B O 1
ATOM 1709 N N . ILE B 1 90 ? 1.806 -23.344 -3.268 1 44.69 90 ILE B N 1
ATOM 1710 C CA . ILE B 1 90 ? 1.38 -23.219 -4.656 1 44.69 90 ILE B CA 1
ATOM 1711 C C . ILE B 1 90 ? 1.151 -24.594 -5.254 1 44.69 90 ILE B C 1
ATOM 1713 O O . ILE B 1 90 ? 2.043 -25.453 -5.219 1 44.69 90 ILE B O 1
ATOM 1717 N N . PRO B 1 91 ? 0.018 -24.906 -5.617 1 40.78 91 PRO B N 1
ATOM 1718 C CA . PRO B 1 91 ? -0.104 -26.219 -6.27 1 40.78 91 PRO B CA 1
ATOM 1719 C C . PRO B 1 91 ? 0.807 -26.359 -7.488 1 40.78 91 PRO B C 1
ATOM 1721 O O . PRO B 1 91 ? 0.996 -25.391 -8.234 1 40.78 91 PRO B O 1
ATOM 1724 N N . PRO B 1 92 ? 1.742 -27.312 -7.602 1 39.5 92 PRO B N 1
ATOM 1725 C CA . PRO B 1 92 ? 2.686 -27.547 -8.695 1 39.5 92 PRO B CA 1
ATOM 1726 C C . PRO B 1 92 ? 2.092 -27.234 -10.062 1 39.5 92 PRO B C 1
ATOM 1728 O O . PRO B 1 92 ? 2.832 -26.984 -11.023 1 39.5 92 PRO B O 1
ATOM 1731 N N . ASP B 1 93 ? 0.844 -27.312 -10.352 1 45.34 93 ASP B N 1
ATOM 1732 C CA . ASP B 1 93 ? 0.242 -27.219 -11.68 1 45.34 93 ASP B CA 1
ATOM 1733 C C . ASP B 1 93 ? -0.007 -25.766 -12.078 1 45.34 93 ASP B C 1
ATOM 1735 O O . ASP B 1 93 ? -0.521 -25.5 -13.164 1 45.34 93 ASP B O 1
ATOM 1739 N N . MET B 1 94 ? 0.161 -24.953 -11.148 1 46.47 94 MET B N 1
ATOM 1740 C CA . MET B 1 94 ? -0.264 -23.625 -11.562 1 46.47 94 MET B CA 1
ATOM 1741 C C . MET B 1 94 ? 0.85 -22.906 -12.32 1 46.47 94 MET B C 1
ATOM 1743 O O . MET B 1 94 ? 1.879 -22.562 -11.742 1 46.47 94 MET B O 1
ATOM 1747 N N . LYS B 1 95 ? 0.973 -23.062 -13.641 1 44.56 95 LYS B N 1
ATOM 1748 C CA . LYS B 1 95 ? 1.904 -22.375 -14.531 1 44.56 95 LYS B CA 1
ATOM 1749 C C . LYS B 1 95 ? 1.65 -20.875 -14.547 1 44.56 95 LYS B C 1
ATOM 1751 O O . LYS B 1 95 ? 0.5 -20.438 -14.492 1 44.56 95 LYS B O 1
ATOM 1756 N N . PRO B 1 96 ? 2.604 -20.125 -14.188 1 42.53 96 PRO B N 1
ATOM 1757 C CA . PRO B 1 96 ? 2.4 -18.688 -14.297 1 42.53 96 PRO B CA 1
ATOM 1758 C C . PRO B 1 96 ? 1.727 -18.281 -15.602 1 42.53 96 PRO B C 1
ATOM 1760 O O . PRO B 1 96 ? 1.869 -18.969 -16.609 1 42.53 96 PRO B O 1
ATOM 1763 N N . PRO B 1 97 ? 0.714 -17.531 -15.617 1 35.28 97 PRO B N 1
ATOM 1764 C CA . PRO B 1 97 ? 0.159 -17.125 -16.906 1 35.28 97 PRO B CA 1
ATOM 1765 C C . PRO B 1 97 ? 1.223 -16.594 -17.875 1 35.28 97 PRO B C 1
ATOM 1767 O O . PRO B 1 97 ? 2.174 -15.938 -17.438 1 35.28 97 PRO B O 1
ATOM 1770 N N . TYR B 1 98 ? 1.557 -17.25 -18.953 1 38.19 98 TYR B N 1
ATOM 1771 C CA . TYR B 1 98 ? 2.393 -16.797 -20.047 1 38.19 98 TYR B CA 1
ATOM 1772 C C . TYR B 1 98 ? 2.045 -15.367 -20.453 1 38.19 98 TYR B C 1
ATOM 1774 O O . TYR B 1 98 ? 0.981 -15.117 -21.016 1 38.19 98 TYR B O 1
ATOM 1782 N N . HIS B 1 99 ? 2.209 -14.406 -19.625 1 37.5 99 HIS B N 1
ATOM 1783 C CA . HIS B 1 99 ? 1.904 -13.086 -20.156 1 37.5 99 HIS B CA 1
ATOM 1784 C C . HIS B 1 99 ? 2.68 -12.82 -21.453 1 37.5 99 HIS B C 1
ATOM 1786 O O . HIS B 1 99 ? 3.852 -13.18 -21.562 1 37.5 99 HIS B O 1
ATOM 1792 N N . GLU B 1 100 ? 2.02 -12.547 -22.625 1 37.31 100 GLU B N 1
ATOM 1793 C CA . GLU B 1 100 ? 2.383 -11.773 -23.812 1 37.31 100 GLU B CA 1
ATOM 1794 C C . GLU B 1 100 ? 3.051 -10.453 -23.422 1 37.31 100 GLU B C 1
ATOM 1796 O O . GLU B 1 100 ? 2.385 -9.523 -22.969 1 37.31 100 GLU B O 1
ATOM 1801 N N . LYS B 1 101 ? 3.953 -10.242 -22.656 1 39.47 101 LYS B N 1
ATOM 1802 C CA . LYS B 1 101 ? 4.742 -9.102 -22.188 1 39.47 101 LYS B CA 1
ATOM 1803 C C . LYS B 1 101 ? 5.016 -8.125 -23.328 1 39.47 101 LYS B C 1
ATOM 1805 O O . LYS B 1 101 ? 5.406 -6.98 -23.094 1 39.47 101 LYS B O 1
ATOM 1810 N N . GLN B 1 102 ? 5.539 -8.508 -24.5 1 35.81 102 GLN B N 1
ATOM 1811 C CA . GLN B 1 102 ? 6.203 -7.699 -25.516 1 35.81 102 GLN B CA 1
ATOM 1812 C C . GLN B 1 102 ? 5.234 -6.707 -26.156 1 35.81 102 GLN B C 1
ATOM 1814 O O . GLN B 1 102 ? 5.656 -5.715 -26.75 1 35.81 102 GLN B O 1
ATOM 1819 N N . GLN B 1 103 ? 3.965 -6.945 -26.234 1 35.03 103 GLN B N 1
ATOM 1820 C CA . GLN B 1 103 ? 3.205 -6.129 -27.172 1 35.03 103 GLN B CA 1
ATOM 1821 C C . GLN B 1 103 ? 2.787 -4.805 -26.547 1 35.03 103 GLN B C 1
ATOM 1823 O O . GLN B 1 103 ? 2.494 -3.836 -27.25 1 35.03 103 GLN B O 1
ATOM 1828 N N . VAL B 1 104 ? 2.732 -4.672 -25.219 1 39.56 104 VAL B N 1
ATOM 1829 C CA . VAL B 1 104 ? 2.152 -3.418 -24.766 1 39.56 104 VAL B CA 1
ATOM 1830 C C . VAL B 1 104 ? 3.201 -2.309 -24.828 1 39.56 104 VAL B C 1
ATOM 1832 O O . VAL B 1 104 ? 2.863 -1.124 -24.766 1 39.56 104 VAL B O 1
ATOM 1835 N N . TYR B 1 105 ? 4.496 -2.484 -24.578 1 38.91 105 TYR B N 1
ATOM 1836 C CA . TYR B 1 105 ? 5.465 -1.397 -24.672 1 38.91 105 TYR B CA 1
ATOM 1837 C C . TYR B 1 105 ? 5.59 -0.904 -26.109 1 38.91 105 TYR B C 1
ATOM 1839 O O . TYR B 1 105 ? 6.109 0.187 -26.344 1 38.91 105 TYR B O 1
ATOM 1847 N N . GLU B 1 106 ? 5.312 -1.738 -27.047 1 38.94 106 GLU B N 1
ATOM 1848 C CA . GLU B 1 106 ? 5.492 -1.375 -28.438 1 38.94 106 GLU B CA 1
ATOM 1849 C C . GLU B 1 106 ? 4.504 -0.294 -28.859 1 38.94 106 GLU B C 1
ATOM 1851 O O . GLU B 1 106 ? 4.809 0.532 -29.734 1 38.94 106 GLU B O 1
ATOM 1856 N N . HIS B 1 107 ? 3.293 -0.309 -28.234 1 42.56 107 HIS B N 1
ATOM 1857 C CA . HIS B 1 107 ? 2.377 0.718 -28.703 1 42.56 107 HIS B CA 1
ATOM 1858 C C . HIS B 1 107 ? 2.762 2.094 -28.172 1 42.56 107 HIS B C 1
ATOM 1860 O O . HIS B 1 107 ? 2.559 3.105 -28.859 1 42.56 107 HIS B O 1
ATOM 1866 N N . MET B 1 108 ? 3.33 2.178 -27.016 1 38.41 108 MET B N 1
ATOM 1867 C CA . MET B 1 108 ? 3.711 3.523 -26.594 1 38.41 108 MET B CA 1
ATOM 1868 C C . MET B 1 108 ? 4.879 4.047 -27.422 1 38.41 108 MET B C 1
ATOM 1870 O O . MET B 1 108 ? 4.957 5.242 -27.703 1 38.41 108 MET B O 1
ATOM 1874 N N . THR B 1 109 ? 5.844 3.146 -27.641 1 39.94 109 THR B N 1
ATOM 1875 C CA . THR B 1 109 ? 7.004 3.645 -28.375 1 39.94 109 THR B CA 1
ATOM 1876 C C . THR B 1 109 ? 6.656 3.883 -29.844 1 39.94 109 THR B C 1
ATOM 1878 O O . THR B 1 109 ? 7.18 4.805 -30.469 1 39.94 109 THR B O 1
ATOM 1881 N N . MET B 1 110 ? 5.758 3.041 -30.297 1 38.91 110 MET B N 1
ATOM 1882 C CA . MET B 1 110 ? 5.59 3.189 -31.734 1 38.91 110 MET B CA 1
ATOM 1883 C C . MET B 1 110 ? 4.957 4.535 -32.062 1 38.91 110 MET B C 1
ATOM 1885 O O . MET B 1 110 ? 4.906 4.926 -33.25 1 38.91 110 MET B O 1
ATOM 1889 N N . ARG B 1 111 ? 4.117 5.012 -31.094 1 40.47 111 ARG B N 1
ATOM 1890 C CA . ARG B 1 111 ? 3.484 6.227 -31.594 1 40.47 111 ARG B CA 1
ATOM 1891 C C . ARG B 1 111 ? 4.504 7.348 -31.75 1 40.47 111 ARG B C 1
ATOM 1893 O O . ARG B 1 111 ? 4.324 8.242 -32.594 1 40.47 111 ARG B O 1
ATOM 1900 N N . SER B 1 112 ? 5.441 7.383 -30.781 1 43.81 112 SER B N 1
ATOM 1901 C CA . SER B 1 112 ? 6.172 8.633 -30.922 1 43.81 112 SER B CA 1
ATOM 1902 C C . SER B 1 112 ? 7.117 8.602 -32.125 1 43.81 112 SER B C 1
ATOM 1904 O O . SER B 1 112 ? 7.691 9.625 -32.5 1 43.81 112 SER B O 1
ATOM 1906 N N . LEU B 1 113 ? 7.598 7.418 -32.375 1 38.66 113 LEU B N 1
ATOM 1907 C CA . LEU B 1 113 ? 8.664 7.535 -33.375 1 38.66 113 LEU B CA 1
ATOM 1908 C C . LEU B 1 113 ? 8.086 7.848 -34.75 1 38.66 113 LEU B C 1
ATOM 1910 O O . LEU B 1 113 ? 8.82 7.844 -35.75 1 38.66 113 LEU B O 1
ATOM 1914 N N . SER B 1 114 ? 6.762 7.793 -34.812 1 40.19 114 SER B N 1
ATOM 1915 C CA . SER B 1 114 ? 6.434 8.109 -36.188 1 40.19 114 SER B CA 1
ATOM 1916 C C . SER B 1 114 ? 6.844 9.539 -36.531 1 40.19 114 SER B C 1
ATOM 1918 O O . SER B 1 114 ? 6 10.438 -36.594 1 40.19 114 SER B O 1
ATOM 1920 N N . ILE B 1 115 ? 7.855 10.07 -35.781 1 37.28 115 ILE B N 1
ATOM 1921 C CA . ILE B 1 115 ? 8.289 11.352 -36.312 1 37.28 115 ILE B CA 1
ATOM 1922 C C . ILE B 1 115 ? 8.531 11.227 -37.844 1 37.28 115 ILE B C 1
ATOM 1924 O O . ILE B 1 115 ? 9.273 10.344 -38.281 1 37.28 115 ILE B O 1
ATOM 1928 N N . SER B 1 116 ? 7.539 11.695 -38.625 1 40.81 116 SER B N 1
ATOM 1929 C CA . SER B 1 116 ? 7.461 11.984 -40.062 1 40.81 116 SER B CA 1
ATOM 1930 C C . SER B 1 116 ? 8.789 12.516 -40.594 1 40.81 116 SER B C 1
ATOM 1932 O O . SER B 1 116 ? 9.25 13.578 -40.188 1 40.81 116 SER B O 1
ATOM 1934 N N . ASP B 1 117 ? 9.859 11.672 -40.688 1 38.09 117 ASP B N 1
ATOM 1935 C CA . ASP B 1 117 ? 11.016 12.008 -41.531 1 38.09 117 ASP B CA 1
ATOM 1936 C C . ASP B 1 117 ? 10.594 12.742 -42.781 1 38.09 117 ASP B C 1
ATOM 1938 O O . ASP B 1 117 ? 10 12.148 -43.688 1 38.09 117 ASP B O 1
ATOM 1942 N N . GLU B 1 118 ? 9.781 13.812 -42.656 1 40.84 118 GLU B N 1
ATOM 1943 C CA . GLU B 1 118 ? 9.594 14.68 -43.812 1 40.84 118 GLU B CA 1
ATOM 1944 C C . GLU B 1 118 ? 10.922 14.984 -44.5 1 40.84 118 GLU B C 1
ATOM 1946 O O . GLU B 1 118 ? 11.82 15.57 -43.875 1 40.84 118 GLU B O 1
ATOM 1951 N N . ALA B 1 119 ? 11.391 14.078 -45.375 1 35.19 119 ALA B N 1
ATOM 1952 C CA . ALA B 1 119 ? 12.445 14.164 -46.375 1 35.19 119 ALA B CA 1
ATOM 1953 C C . ALA B 1 119 ? 12.461 15.539 -47.031 1 35.19 119 ALA B C 1
ATOM 1955 O O . ALA B 1 119 ? 11.438 15.992 -47.562 1 35.19 119 ALA B O 1
ATOM 1956 N N . SER B 1 120 ? 13.102 16.531 -46.375 1 38.41 120 SER B N 1
ATOM 1957 C CA . SER B 1 120 ? 13.461 17.828 -46.938 1 38.41 120 SER B CA 1
ATOM 1958 C C . SER B 1 120 ? 13.977 17.672 -48.344 1 38.41 120 SER B C 1
ATOM 1960 O O . SER B 1 120 ? 14.992 17 -48.594 1 38.41 120 SER B O 1
ATOM 1962 N N . HIS B 1 121 ? 13.078 17.562 -49.344 1 42.53 121 HIS B N 1
ATOM 1963 C CA . HIS B 1 121 ? 13.305 17.672 -50.781 1 42.53 121 HIS B CA 1
ATOM 1964 C C . HIS B 1 121 ? 14.227 18.844 -51.125 1 42.53 121 HIS B C 1
ATOM 1966 O O . HIS B 1 121 ? 13.906 19.984 -50.812 1 42.53 121 HIS B O 1
ATOM 1972 N N . GLN B 1 122 ? 15.547 18.641 -50.938 1 38.53 122 GLN B N 1
ATOM 1973 C CA . GLN B 1 122 ? 16.562 19.594 -51.406 1 38.53 122 GLN B CA 1
ATOM 1974 C C . GLN B 1 122 ? 16.328 19.969 -52.875 1 38.53 122 GLN B C 1
ATOM 1976 O O . GLN B 1 122 ? 16.172 19.078 -53.75 1 38.53 122 GLN B O 1
ATOM 1981 N N . PRO B 1 123 ? 15.914 21.188 -53.125 1 44.38 123 PRO B N 1
ATOM 1982 C CA . PRO B 1 123 ? 15.703 21.719 -54.469 1 44.38 123 PRO B CA 1
ATOM 1983 C C . PRO B 1 123 ? 16.938 21.547 -55.375 1 44.38 123 PRO B C 1
ATOM 1985 O O . PRO B 1 123 ? 18.062 21.734 -54.906 1 44.38 123 PRO B O 1
ATOM 1988 N N . HIS B 1 124 ? 17 20.516 -56.188 1 40.91 124 HIS B N 1
ATOM 1989 C CA . HIS B 1 124 ? 18.016 20.312 -57.219 1 40.91 124 HIS B CA 1
ATOM 1990 C C . HIS B 1 124 ? 18.188 21.562 -58.094 1 40.91 124 HIS B C 1
ATOM 1992 O O . HIS B 1 124 ? 17.219 22.047 -58.688 1 40.91 124 HIS B O 1
ATOM 1998 N N . TYR B 1 125 ? 18.922 22.469 -57.562 1 41.94 125 TYR B N 1
ATOM 1999 C CA . TYR B 1 125 ? 19.375 23.578 -58.375 1 41.94 125 TYR B CA 1
ATOM 2000 C C . TYR B 1 125 ? 20 23.078 -59.688 1 41.94 125 TYR B C 1
ATOM 2002 O O . TYR B 1 125 ? 20.953 22.312 -59.656 1 41.94 125 TYR B O 1
ATOM 2010 N N . GLY B 1 126 ? 19.125 22.656 -60.594 1 39.03 126 GLY B N 1
ATOM 2011 C CA . GLY B 1 126 ? 19.547 22.438 -61.969 1 39.03 126 GLY B CA 1
ATOM 2012 C C . GLY B 1 126 ? 20.469 23.531 -62.469 1 39.03 126 GLY B C 1
ATOM 2013 O O . GLY B 1 126 ? 20.203 24.719 -62.281 1 39.03 126 GLY B O 1
ATOM 2014 N N . GLU B 1 127 ? 21.703 23.234 -62.344 1 36.88 127 GLU B N 1
ATOM 2015 C CA . GLU B 1 127 ? 22.734 23.969 -63.062 1 36.88 127 GLU B CA 1
ATOM 2016 C C . GLU B 1 127 ? 22.375 24.156 -64.5 1 36.88 127 GLU B C 1
ATOM 2018 O O . GLU B 1 127 ? 22.219 23.172 -65.25 1 36.88 127 GLU B O 1
ATOM 2023 N N . CYS B 1 128 ? 21.438 25.031 -64.812 1 38.66 128 CYS B N 1
ATOM 2024 C CA . CYS B 1 128 ? 21.359 25.484 -66.25 1 38.66 128 CYS B CA 1
ATOM 2025 C C . CYS B 1 128 ? 22.734 25.875 -66.75 1 38.66 128 CYS B C 1
ATOM 2027 O O . CYS B 1 128 ? 23.438 26.672 -66.125 1 38.66 128 CYS B O 1
ATOM 2029 N N . LEU B 1 129 ? 23.234 25 -67.625 1 27.44 129 LEU B N 1
ATOM 2030 C CA . LEU B 1 129 ? 24.125 25.5 -68.625 1 27.44 129 LEU B CA 1
ATOM 2031 C C . LEU B 1 129 ? 23.406 26.531 -69.5 1 27.44 129 LEU B C 1
ATOM 2033 O O . LEU B 1 129 ? 22.203 26.438 -69.75 1 27.44 129 LEU B O 1
#

Organism: NCBI:txid1843537

pLDDT: mean 70.31, std 26.05, range [26.19, 98.5]

Solvent-accessible surface area (backbone atoms only — not comparable to full-atom values): 15298 Å² total; per-residue (Å²): 118,82,66,74,62,46,34,29,36,35,25,30,23,74,47,63,44,78,52,89,53,92,78,44,43,66,42,46,59,62,34,39,35,44,28,40,40,46,56,32,61,75,67,72,44,53,82,90,52,46,65,44,59,38,65,33,27,34,39,53,78,65,43,60,36,61,39,63,21,73,42,48,41,72,44,33,60,40,54,26,64,60,58,79,72,84,70,75,80,77,63,87,80,68,69,42,78,80,71,83,69,72,64,69,64,45,58,65,53,55,60,63,60,64,60,74,77,70,74,77,79,71,80,76,74,69,72,83,117,117,83,63,75,62,45,34,29,36,36,24,32,23,74,46,65,44,78,54,88,54,90,79,43,43,67,42,46,60,62,33,39,37,43,28,40,40,46,53,32,60,76,67,72,43,54,82,90,52,47,67,41,59,38,64,35,28,34,40,54,78,65,42,60,35,60,38,65,21,74,42,47,40,72,45,31,59,40,55,26,65,60,58,80,71,83,69,75,79,78,65,89,80,67,68,44,78,80,70,85,68,71,64,68,63,48,58,64,53,54,60,64,63,64,61,75,78,71,74,78,77,72,79,76,75,71,77,76,126

Radius of gyration: 25.93 Å; Cα contacts (8 Å, |Δi|>4): 436; chains: 2; bounding box: 64×57×91 Å

Nearest PDB structures (foldseek):
  3i5r-assembly1_A  TM=9.309E-01  e=2.564E-06  Homo sapiens
  3i5s-assembly2_B  TM=9.129E-01  e=2.415E-06  Homo sapiens
  7z0i-assembly1_A  TM=7.357E-01  e=1.762E-04  Homo sapiens
  7z0k-assembly2_B  TM=7.135E-01  e=3.012E-04  Homo sapiens
  7z0k-assembly1_A  TM=7.111E-01  e=3.602E-04  Homo sapiens

Secondary structure (DSSP, 8-state):
---GGGEEEEEEESS-B---STTPPPB-TT-EEEEEHHHHHHTT--TT---SEEEEEETTT--EEEEEGGGEEEEEEEETT----------TT--------SHHHHHHHHHHT----------------/---GGGEEEEEEESS-B---STTPPPB-TT-EEEEEHHHHHHTT--TT---SEEEEEETTT--EEEEEGGGEEEEEEEETT----------TT--------SHHHHHHHHHHT----------------

InterPro domains:
  IPR001452 SH3 domain [PS50002] (6-77)
  IPR001452 SH3 domain [SM00326] (9-76)
  IPR036028 SH3-like domain superfamily [SSF50044] (9-71)

Sequence (258 aa):
MPAGGDMVYVYVARQRYRSTKNNDPDMETNDVIHITADTLLRQNIAPDALDGWIAGVNVRTGQEGYFPGYLLVLNGSQARAAVPRTRPPIPPDMKPPYHEKQQVYEHMTMRSLSISDEASHQPHYGECLMPAGGDMVYVYVARQRYRSTKNNDPDMETNDVIHITADTLLRQNIAPDALDGWIAGVNVRTGQEGYFPGYLLVLNGSQARAAVPRTRPPIPPDMKPPYHEKQQVYEHMTMRSLSISDEASHQPHYGECL